Protein AF-A0A2M9E5A1-F1 (afdb_monomer_lite)

pLDDT: mean 75.56, std 21.32, range [38.31, 98.38]

Radius of gyration: 29.62 Å; chains: 1; bounding box: 99×83×65 Å

Secondary structure (DSSP, 8-state):
----------------------------------------------PPPPPP-------TTS-TTTSPPPPPPPPSS-EEEEE-HHHHHHHTSSEEE-SSEEEESSSBPEEEEEEEEEETTSEEETTEEHHHHTT--TT-EEEEEEEEPP---GGGGS--S--------PPPPB--SSSSS--SEEEEEEEEETTEEEEEEEEEE-SSPSSTT-SS-EEEEEEEEE--

Structure (mmCIF, N/CA/C/O backbone):
data_AF-A0A2M9E5A1-F1
#
_entry.id   AF-A0A2M9E5A1-F1
#
loop_
_atom_site.group_PDB
_atom_site.id
_atom_site.type_symbol
_atom_site.label_atom_id
_atom_site.label_alt_id
_atom_site.label_comp_id
_atom_site.label_asym_id
_atom_site.label_entity_id
_atom_site.label_seq_id
_atom_site.pdbx_PDB_ins_code
_atom_site.Cartn_x
_atom_site.Cartn_y
_atom_site.Cartn_z
_atom_site.occupancy
_atom_site.B_iso_or_equiv
_atom_site.auth_seq_id
_atom_site.auth_comp_id
_atom_site.auth_asym_id
_atom_site.auth_atom_id
_atom_site.pdbx_PDB_model_num
ATOM 1 N N . MET A 1 1 ? 55.846 -18.195 27.681 1.00 49.56 1 MET A N 1
ATOM 2 C CA . MET A 1 1 ? 55.590 -19.452 28.426 1.00 49.56 1 MET A CA 1
ATOM 3 C C . MET A 1 1 ? 54.491 -19.100 29.416 1.00 49.56 1 MET A C 1
ATOM 5 O O . MET A 1 1 ? 54.715 -18.166 30.161 1.00 49.56 1 MET A O 1
ATOM 9 N N . ILE A 1 2 ? 53.255 -19.596 29.397 1.00 51.22 2 ILE A N 1
ATOM 10 C CA . ILE A 1 2 ? 52.653 -20.940 29.265 1.00 51.22 2 ILE A CA 1
ATOM 11 C C . ILE A 1 2 ? 51.216 -20.648 28.741 1.00 51.22 2 ILE A C 1
ATOM 13 O O . ILE A 1 2 ? 50.619 -19.689 29.209 1.00 51.22 2 ILE A O 1
ATOM 17 N N . GLY A 1 3 ? 50.667 -21.222 27.666 1.00 39.75 3 GLY A N 1
ATOM 18 C CA . GLY A 1 3 ? 50.240 -22.617 27.490 1.00 39.75 3 GLY A CA 1
ATOM 19 C C . GLY A 1 3 ? 48.694 -22.695 27.479 1.00 39.75 3 GLY A C 1
ATOM 20 O O . GLY A 1 3 ? 48.075 -22.462 28.508 1.00 39.75 3 GLY A O 1
ATOM 21 N N . ALA A 1 4 ? 48.089 -22.973 26.313 1.00 53.06 4 ALA A N 1
ATOM 22 C CA . ALA A 1 4 ? 46.642 -23.194 26.086 1.00 53.06 4 ALA A CA 1
ATOM 23 C C . ALA A 1 4 ? 46.134 -24.529 26.703 1.00 53.06 4 ALA A C 1
ATOM 25 O O . ALA A 1 4 ? 46.979 -25.299 27.167 1.00 53.06 4 ALA A O 1
ATOM 26 N N . PRO A 1 5 ? 44.810 -24.848 26.724 1.00 61.34 5 PRO A N 1
ATOM 27 C CA . PRO A 1 5 ? 44.101 -25.425 25.548 1.00 61.34 5 PRO A CA 1
ATOM 28 C C . PRO A 1 5 ? 42.605 -25.002 25.410 1.00 61.34 5 PRO A C 1
ATOM 30 O O . PRO A 1 5 ? 41.940 -24.690 26.387 1.00 61.34 5 PRO A O 1
ATOM 33 N N . ILE A 1 6 ? 42.058 -24.774 24.206 1.00 52.66 6 ILE A N 1
ATOM 34 C CA . ILE A 1 6 ? 41.310 -25.700 23.313 1.00 52.66 6 ILE A CA 1
ATOM 35 C C . ILE A 1 6 ? 40.325 -26.659 24.012 1.00 52.66 6 ILE A C 1
ATOM 37 O O . ILE A 1 6 ? 40.745 -27.631 24.632 1.00 52.66 6 ILE A O 1
ATOM 41 N N . ALA A 1 7 ? 39.027 -26.502 23.718 1.00 51.22 7 ALA A N 1
ATOM 42 C CA . ALA A 1 7 ? 38.061 -27.602 23.698 1.00 51.22 7 ALA A CA 1
ATOM 43 C C . ALA A 1 7 ? 37.193 -27.529 22.427 1.00 51.22 7 ALA A C 1
ATOM 45 O O . ALA A 1 7 ? 36.388 -26.620 22.237 1.00 51.22 7 ALA A O 1
ATOM 46 N N . ARG A 1 8 ? 37.422 -28.506 21.542 1.00 50.50 8 ARG A N 1
ATOM 47 C CA . ARG A 1 8 ? 36.581 -28.920 20.411 1.00 50.50 8 ARG A CA 1
ATOM 48 C C . ARG A 1 8 ? 35.589 -29.987 20.897 1.00 50.50 8 ARG A C 1
ATOM 50 O O . ARG A 1 8 ? 35.965 -30.813 21.72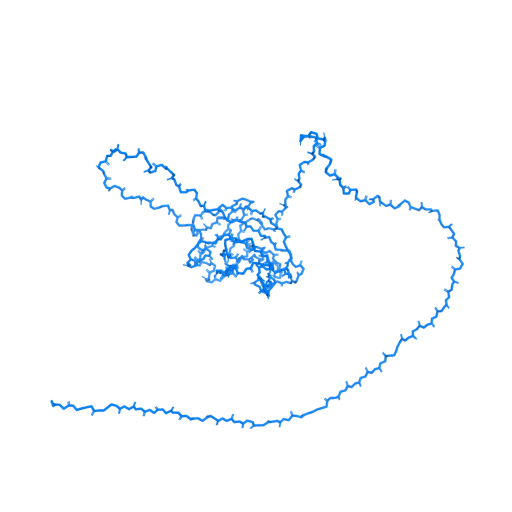1 1.00 50.50 8 ARG A O 1
ATOM 57 N N . GLY A 1 9 ? 34.413 -30.060 20.275 1.00 38.31 9 GLY A N 1
ATOM 58 C CA . GLY A 1 9 ? 33.491 -31.209 20.328 1.00 38.31 9 GLY A CA 1
ATOM 59 C C . GLY A 1 9 ? 32.035 -30.740 20.457 1.00 38.31 9 GLY A C 1
ATOM 60 O O . GLY A 1 9 ? 31.774 -29.848 21.243 1.00 38.31 9 GLY A O 1
ATOM 61 N N . ALA A 1 10 ? 31.041 -31.242 19.725 1.00 49.25 10 ALA A N 1
ATOM 62 C CA . ALA A 1 10 ? 30.945 -32.529 19.056 1.00 49.25 10 ALA A CA 1
ATOM 63 C C . ALA A 1 10 ? 29.990 -32.481 17.842 1.00 49.25 10 ALA A C 1
ATOM 65 O O . ALA A 1 10 ? 28.953 -31.824 17.858 1.00 49.25 10 ALA A O 1
ATOM 66 N N . MET A 1 11 ? 30.377 -33.229 16.807 1.00 48.50 11 MET A N 1
ATOM 67 C CA . MET A 1 11 ? 29.523 -33.807 15.766 1.00 48.50 11 MET A CA 1
ATOM 68 C C . MET A 1 11 ? 28.657 -34.955 16.331 1.00 48.50 11 MET A C 1
ATOM 70 O O . MET A 1 11 ? 28.979 -35.491 17.389 1.00 48.50 11 MET A O 1
ATOM 74 N N . MET A 1 12 ? 27.704 -35.423 15.502 1.00 43.44 12 MET A N 1
ATOM 75 C CA . MET A 1 12 ? 26.929 -36.687 15.565 1.00 43.44 12 MET A CA 1
ATOM 76 C C . MET A 1 12 ? 25.664 -36.602 16.433 1.00 43.44 12 MET A C 1
ATOM 78 O O . MET A 1 12 ? 25.711 -36.112 17.547 1.00 43.44 12 MET A O 1
ATOM 82 N N . LYS A 1 13 ? 24.473 -37.048 16.020 1.00 46.47 13 LYS A N 1
ATOM 83 C CA . LYS A 1 13 ? 24.033 -38.176 15.170 1.00 46.47 13 LYS A CA 1
ATOM 84 C C . LYS A 1 13 ? 22.609 -37.823 14.694 1.00 46.47 13 LYS A C 1
ATOM 86 O O . LYS A 1 13 ? 21.814 -37.359 15.495 1.00 46.47 13 LYS A O 1
ATOM 91 N N . SER A 1 14 ? 22.283 -37.878 13.406 1.00 45.69 14 SER A N 1
ATOM 92 C CA . SER A 1 14 ? 21.778 -39.070 12.706 1.00 45.69 14 SER A CA 1
ATOM 93 C C . SER A 1 14 ? 20.676 -39.822 13.465 1.00 45.69 14 SER A C 1
ATOM 95 O O . SER A 1 14 ? 20.952 -40.555 14.415 1.00 45.69 14 SER A O 1
ATOM 97 N N . THR A 1 15 ? 19.431 -39.679 13.009 1.00 57.38 15 THR A N 1
ATOM 98 C CA . THR A 1 15 ? 18.370 -40.667 13.247 1.00 57.38 15 THR A CA 1
ATOM 99 C C . THR A 1 15 ? 17.484 -40.736 12.004 1.00 57.38 15 THR A C 1
ATOM 101 O O . THR A 1 15 ? 16.737 -39.815 11.691 1.00 57.38 15 THR A O 1
ATOM 104 N N . LEU A 1 16 ? 17.662 -41.826 11.257 1.00 54.09 16 LEU A N 1
ATOM 105 C CA . LEU A 1 16 ? 16.834 -42.275 10.142 1.00 54.09 16 LEU A CA 1
ATOM 106 C C . LEU A 1 16 ? 15.641 -43.095 10.676 1.00 54.09 16 LEU A C 1
ATOM 108 O O . LEU A 1 16 ? 15.891 -44.005 11.459 1.00 54.09 16 LEU A O 1
ATOM 112 N N . PHE A 1 17 ? 14.439 -42.827 10.125 1.00 45.16 17 PHE A N 1
ATOM 113 C CA . PHE A 1 17 ? 13.329 -43.753 9.758 1.00 45.16 17 PHE A CA 1
ATOM 114 C C . PHE A 1 17 ? 12.652 -44.614 10.870 1.00 45.16 17 PHE A C 1
ATOM 116 O O . PHE A 1 17 ? 13.309 -44.911 11.861 1.00 45.16 17 PHE A O 1
ATOM 123 N N . PRO A 1 18 ? 11.362 -45.056 10.750 1.00 52.25 18 PRO A N 1
ATOM 124 C CA . PRO A 1 18 ? 10.741 -45.567 9.517 1.00 52.25 18 PRO A CA 1
ATOM 125 C C . PRO A 1 18 ? 9.229 -45.322 9.239 1.00 52.25 18 PRO A C 1
ATOM 127 O O . PRO A 1 18 ? 8.434 -44.898 10.067 1.00 52.25 18 PRO A O 1
ATOM 130 N N . VAL A 1 19 ? 8.921 -45.661 7.982 1.00 54.12 19 VAL A N 1
ATOM 131 C CA . VAL A 1 19 ? 7.692 -46.021 7.241 1.00 54.12 19 VAL A CA 1
ATOM 132 C C . VAL A 1 19 ? 6.501 -46.629 8.017 1.00 54.12 19 VAL A C 1
ATOM 134 O O . VAL A 1 19 ? 6.679 -47.592 8.757 1.00 54.12 19 VAL A O 1
ATOM 137 N N . LEU A 1 20 ? 5.276 -46.197 7.660 1.00 52.56 20 LEU A N 1
ATOM 138 C CA . LEU A 1 20 ? 4.028 -46.999 7.567 1.00 52.56 20 LEU A CA 1
ATOM 139 C C . LEU A 1 20 ? 3.084 -46.296 6.541 1.00 52.56 20 LEU A C 1
ATOM 141 O O . LEU A 1 20 ? 2.764 -45.131 6.744 1.00 52.56 20 LEU A O 1
ATOM 145 N N . ALA A 1 21 ? 2.882 -46.770 5.296 1.00 45.19 21 ALA A N 1
ATOM 146 C CA . ALA A 1 21 ? 1.830 -47.693 4.792 1.00 45.19 21 ALA A CA 1
ATOM 147 C C . ALA A 1 21 ? 0.389 -47.370 5.274 1.00 45.19 21 ALA A C 1
ATOM 149 O O . ALA A 1 21 ? 0.218 -47.125 6.457 1.00 45.19 21 ALA A O 1
ATOM 150 N N . ALA A 1 22 ? -0.727 -47.442 4.528 1.00 46.09 22 ALA A N 1
ATOM 151 C CA . ALA A 1 22 ? -1.131 -47.605 3.119 1.00 46.09 22 ALA A CA 1
ATOM 152 C C . ALA A 1 22 ? -2.694 -47.478 3.061 1.00 46.09 22 ALA A C 1
ATOM 154 O O . ALA A 1 22 ? -3.317 -47.354 4.111 1.00 46.09 22 ALA A O 1
ATOM 155 N N . ALA A 1 23 ? -3.295 -47.644 1.865 1.00 53.22 23 ALA A N 1
ATOM 156 C CA . ALA A 1 23 ? -4.734 -47.805 1.509 1.00 53.22 23 ALA A CA 1
ATOM 157 C C . ALA A 1 23 ? -5.520 -46.500 1.216 1.00 53.22 23 ALA A C 1
ATOM 159 O O . ALA A 1 23 ? -5.712 -45.672 2.094 1.00 53.22 23 ALA A O 1
ATOM 160 N N . ILE A 1 24 ? -5.838 -46.153 -0.043 1.00 53.44 24 ILE A N 1
ATOM 161 C CA . ILE A 1 24 ? -6.827 -46.711 -1.005 1.00 53.44 24 ILE A CA 1
ATOM 162 C C . ILE A 1 24 ? -8.283 -46.601 -0.520 1.00 53.44 24 ILE A C 1
ATOM 164 O O . ILE A 1 24 ? -8.736 -47.421 0.270 1.00 53.44 24 ILE A O 1
ATOM 168 N N . ALA A 1 25 ? -9.043 -45.689 -1.138 1.00 55.50 25 ALA A N 1
ATOM 169 C CA . ALA A 1 25 ? -10.467 -45.878 -1.421 1.00 55.50 25 ALA A CA 1
ATOM 170 C C . ALA A 1 25 ? -10.858 -45.088 -2.682 1.00 55.50 25 ALA A C 1
ATOM 172 O O . ALA A 1 25 ? -11.022 -43.871 -2.659 1.00 55.50 25 ALA A O 1
ATOM 173 N N . ALA A 1 26 ? -10.977 -45.809 -3.797 1.00 50.50 26 ALA A N 1
ATOM 174 C CA . ALA A 1 26 ? -11.681 -45.360 -4.986 1.00 50.50 26 ALA A CA 1
ATOM 175 C C . ALA A 1 26 ? -13.193 -45.508 -4.760 1.00 50.50 26 ALA A C 1
ATOM 177 O O . ALA A 1 26 ? -13.650 -46.512 -4.214 1.00 50.50 26 ALA A O 1
ATOM 178 N N . SER A 1 27 ? -13.981 -44.542 -5.220 1.00 62.56 27 SER A N 1
ATOM 179 C CA . SER A 1 27 ? -15.414 -44.718 -5.460 1.00 62.56 27 SER A CA 1
ATOM 180 C C . SER A 1 27 ? -15.808 -43.866 -6.658 1.00 62.56 27 SER A C 1
ATOM 182 O O . SER A 1 27 ? -15.854 -42.642 -6.591 1.00 62.56 27 SER A O 1
ATOM 184 N N . ALA A 1 28 ? -16.027 -44.557 -7.772 1.00 51.22 28 ALA A N 1
ATOM 185 C CA . ALA A 1 28 ? -16.634 -44.043 -8.984 1.00 51.22 28 ALA A CA 1
ATOM 186 C C . ALA A 1 28 ? -18.156 -44.215 -8.900 1.00 51.22 28 ALA A C 1
ATOM 188 O O . ALA A 1 28 ? -18.621 -45.310 -8.601 1.00 51.22 28 ALA A O 1
ATOM 189 N N . LEU A 1 29 ? -18.904 -43.165 -9.238 1.00 57.56 29 LEU A N 1
ATOM 190 C CA . LEU A 1 29 ? -20.281 -43.199 -9.748 1.00 57.56 29 LEU A CA 1
ATOM 191 C C . LEU A 1 29 ? -20.336 -42.053 -10.778 1.00 57.56 29 LEU A C 1
ATOM 193 O O . LEU A 1 29 ? -20.198 -40.894 -10.410 1.00 57.56 29 LEU A O 1
ATOM 197 N N . ALA A 1 30 ? -20.198 -42.304 -12.083 1.00 51.06 30 ALA A N 1
ATOM 198 C CA . ALA A 1 30 ? -21.223 -42.820 -12.994 1.00 51.06 30 ALA A CA 1
ATOM 199 C C . ALA A 1 30 ? -22.522 -41.998 -12.927 1.00 51.06 30 ALA A C 1
ATOM 201 O O . ALA A 1 30 ? -23.336 -42.169 -12.025 1.00 51.06 30 ALA A O 1
ATOM 202 N N . GLY A 1 31 ? -22.703 -41.121 -13.916 1.00 41.34 31 GLY A N 1
ATOM 203 C CA . GLY A 1 31 ? -23.895 -40.294 -14.082 1.00 41.34 31 GLY A CA 1
ATOM 204 C C . GLY A 1 31 ? -24.008 -39.704 -15.487 1.00 41.34 31 GLY A C 1
ATOM 205 O O . GLY A 1 31 ? -24.228 -38.509 -15.631 1.00 41.34 31 GLY A O 1
ATOM 206 N N . CYS A 1 32 ? -23.826 -40.527 -16.528 1.00 49.34 32 CYS A N 1
ATOM 207 C CA . CYS A 1 32 ? -24.269 -40.199 -17.884 1.00 49.34 32 CYS A CA 1
ATOM 208 C C . CYS A 1 32 ? -25.800 -40.266 -17.918 1.00 49.34 32 CYS A C 1
ATOM 210 O O . CYS A 1 32 ? -26.379 -41.348 -17.989 1.00 49.34 32 CYS A O 1
ATOM 212 N N . GLY A 1 33 ? -26.452 -39.111 -17.821 1.00 42.91 33 GLY A N 1
ATOM 213 C CA . GLY A 1 33 ? -27.872 -38.960 -18.107 1.00 42.91 33 GLY A CA 1
ATOM 214 C C . GLY A 1 33 ? -28.056 -38.489 -19.540 1.00 42.91 33 GLY A C 1
ATOM 215 O O . GLY A 1 33 ? -28.090 -37.289 -19.785 1.00 42.91 33 GLY A O 1
ATOM 216 N N . ASP A 1 34 ? -28.169 -39.435 -20.468 1.00 46.22 34 ASP A N 1
ATOM 217 C CA . ASP A 1 34 ? -28.676 -39.183 -21.812 1.00 46.22 34 ASP A CA 1
ATOM 218 C C . ASP A 1 34 ? -30.207 -39.258 -21.746 1.00 46.22 34 ASP A C 1
ATOM 220 O O . ASP A 1 34 ? -30.789 -40.308 -21.452 1.00 46.22 34 ASP A O 1
ATOM 224 N N . ARG A 1 35 ? -30.881 -38.123 -21.934 1.00 46.78 35 ARG A N 1
ATOM 225 C CA . ARG A 1 35 ? -32.326 -38.097 -22.160 1.00 46.78 35 ARG A CA 1
ATOM 226 C C . ARG A 1 35 ? -32.661 -36.983 -23.136 1.00 46.78 35 ARG A C 1
ATOM 228 O O . ARG A 1 35 ? -32.825 -35.824 -22.768 1.00 46.78 35 ARG A O 1
ATOM 235 N N . ALA A 1 36 ? -32.799 -37.390 -24.391 1.00 45.31 36 ALA A N 1
ATOM 236 C CA . ALA A 1 36 ? -33.575 -36.677 -25.383 1.00 45.31 36 ALA A CA 1
ATOM 237 C C . ALA A 1 36 ? -34.994 -36.417 -24.852 1.00 45.31 36 ALA A C 1
ATOM 239 O O . ALA A 1 36 ? -35.689 -37.331 -24.401 1.00 45.31 36 ALA A O 1
ATOM 240 N N . SER A 1 37 ? -35.425 -35.163 -24.923 1.00 45.22 37 SER A N 1
ATOM 241 C CA . SER A 1 37 ? -36.824 -34.755 -25.043 1.00 45.22 37 SER A CA 1
ATOM 242 C C . SER A 1 37 ? -36.819 -33.348 -25.620 1.00 45.22 37 SER A C 1
ATOM 244 O O . SER A 1 37 ? -36.550 -32.373 -24.928 1.00 45.22 37 SER A O 1
ATOM 246 N N . GLU A 1 38 ? -37.046 -33.293 -26.923 1.00 48.41 38 GLU A N 1
ATOM 247 C CA . GLU A 1 38 ? -37.302 -32.106 -27.723 1.00 48.41 38 GLU A CA 1
ATOM 248 C C . GLU A 1 38 ? -38.706 -31.576 -27.375 1.00 48.41 38 GLU A C 1
ATOM 250 O O . GLU A 1 38 ? -39.683 -32.312 -27.539 1.00 48.41 38 GLU A O 1
ATOM 255 N N . PRO A 1 39 ? -38.862 -30.330 -26.893 1.00 46.09 39 PRO A N 1
ATOM 256 C CA . PRO A 1 39 ? -40.142 -29.651 -26.910 1.00 46.09 39 PRO A CA 1
ATOM 257 C C . PRO A 1 39 ? -40.167 -28.701 -28.106 1.00 46.09 39 PRO A C 1
ATOM 259 O O . PRO A 1 39 ? -39.433 -27.718 -28.171 1.00 46.09 39 PRO A O 1
ATOM 262 N N . SER A 1 40 ? -41.039 -29.055 -29.046 1.00 40.75 40 SER A N 1
ATOM 263 C CA . SER A 1 40 ? -41.806 -28.195 -29.945 1.00 40.75 40 SER A CA 1
ATOM 264 C C . SER A 1 40 ? -41.512 -26.692 -29.863 1.00 40.75 40 SER A C 1
ATOM 266 O O . SER A 1 40 ? -41.752 -26.038 -28.847 1.00 40.75 40 SER A O 1
ATOM 268 N N . GLN A 1 41 ? -41.107 -26.138 -31.008 1.00 47.88 41 GLN A N 1
ATOM 269 C CA . GLN A 1 41 ? -41.106 -24.709 -31.299 1.00 47.88 41 GLN A CA 1
ATOM 270 C C . GLN A 1 41 ? -42.413 -24.042 -30.840 1.00 47.88 41 GLN A C 1
ATOM 272 O O . GLN A 1 41 ? -43.501 -24.387 -31.301 1.00 47.88 41 GLN A O 1
ATOM 277 N N . ALA A 1 42 ? -42.281 -23.031 -29.989 1.00 46.00 42 ALA A N 1
ATOM 278 C CA . ALA A 1 42 ? -43.230 -21.938 -29.874 1.00 46.00 42 ALA A CA 1
ATOM 279 C C . ALA A 1 42 ? -42.417 -20.644 -29.984 1.00 46.00 42 ALA A C 1
ATOM 281 O O . ALA A 1 42 ? -41.691 -20.265 -29.067 1.00 46.00 42 ALA A O 1
ATOM 282 N N . SER A 1 43 ? -42.471 -20.008 -31.154 1.00 48.78 43 SER A N 1
ATOM 283 C CA . SER A 1 43 ? -41.859 -18.706 -31.402 1.00 48.78 43 SER A CA 1
ATOM 284 C C . SER A 1 43 ? -42.503 -17.661 -30.490 1.00 48.78 43 SER A C 1
ATOM 286 O O . SER A 1 43 ? -43.642 -17.256 -30.709 1.00 48.78 43 SER A O 1
ATOM 288 N N . LEU A 1 44 ? -41.776 -17.229 -29.461 1.00 51.22 44 LEU A N 1
ATOM 289 C CA . LEU A 1 44 ? -42.109 -16.030 -28.698 1.00 51.22 44 LEU A CA 1
ATOM 290 C C . LEU A 1 44 ? -41.544 -14.798 -29.426 1.00 51.22 44 LEU A C 1
ATOM 292 O O . LEU A 1 44 ? -40.454 -14.878 -30.001 1.00 51.22 44 LEU A O 1
ATOM 296 N N . PRO A 1 45 ? -42.264 -13.663 -29.431 1.00 46.56 45 PRO A N 1
ATOM 297 C CA . PRO A 1 45 ? -41.781 -12.433 -30.036 1.00 46.56 45 PRO A CA 1
ATOM 298 C C . PRO A 1 45 ? -40.515 -11.962 -29.320 1.00 46.56 45 PRO A C 1
ATOM 300 O O . PRO A 1 45 ? -40.444 -11.942 -28.092 1.00 46.56 45 PRO A O 1
ATOM 303 N N . SER A 1 46 ? -39.522 -11.603 -30.131 1.00 46.22 46 SER A N 1
ATOM 304 C CA . SER A 1 46 ? -38.203 -11.116 -29.741 1.00 46.22 46 SER A CA 1
ATOM 305 C C . SER A 1 46 ? -38.318 -9.995 -28.700 1.00 46.22 46 SER A C 1
ATOM 307 O O . SER A 1 46 ? -38.598 -8.846 -29.040 1.00 46.22 46 SER A O 1
ATOM 309 N N . ALA A 1 47 ? -38.104 -10.325 -27.426 1.00 49.31 47 ALA A N 1
ATOM 310 C CA . ALA A 1 47 ? -37.848 -9.330 -26.398 1.00 49.31 47 ALA A CA 1
ATOM 311 C C . ALA A 1 47 ? -36.482 -8.705 -26.696 1.00 49.31 47 ALA A C 1
ATOM 313 O O . ALA A 1 47 ? -35.496 -9.414 -26.901 1.00 49.31 47 ALA A O 1
ATOM 314 N N . ALA A 1 48 ? -36.456 -7.378 -26.792 1.00 51.75 48 ALA A N 1
ATOM 315 C CA . ALA A 1 48 ? -35.260 -6.598 -27.048 1.00 51.75 48 ALA A CA 1
ATOM 316 C C . ALA A 1 48 ? -34.147 -6.988 -26.063 1.00 51.75 48 ALA A C 1
ATOM 318 O O . ALA A 1 48 ? -34.285 -6.821 -24.853 1.00 51.75 48 ALA A O 1
ATOM 319 N N . THR A 1 49 ? -33.037 -7.500 -26.590 1.00 47.97 49 THR A N 1
ATOM 320 C CA . THR A 1 49 ? -31.767 -7.541 -25.867 1.00 47.97 49 THR A CA 1
ATOM 321 C C . THR A 1 49 ? -31.419 -6.122 -25.410 1.00 47.97 49 THR A C 1
ATOM 323 O O . THR A 1 49 ? -31.491 -5.211 -26.245 1.00 47.97 49 THR A O 1
ATOM 326 N N . PRO A 1 50 ? -31.023 -5.896 -24.142 1.00 51.44 50 PRO A N 1
ATOM 327 C CA . PRO A 1 50 ? -30.382 -4.642 -23.777 1.00 51.44 50 PRO A CA 1
ATOM 328 C C . PRO A 1 50 ? -29.146 -4.495 -24.666 1.00 51.44 50 PRO A C 1
ATOM 330 O O . PRO A 1 50 ? -28.379 -5.444 -24.836 1.00 51.44 50 PRO A O 1
ATOM 333 N N . SER A 1 51 ? -29.026 -3.339 -25.317 1.00 52.91 51 SER A N 1
ATOM 334 C CA . SER A 1 51 ? -27.909 -3.007 -26.193 1.00 52.91 51 SER A CA 1
ATOM 335 C C . SER A 1 51 ? -26.602 -3.375 -25.502 1.00 52.91 51 SER A C 1
ATOM 337 O O . SER A 1 51 ? -26.337 -2.886 -24.407 1.00 52.91 51 SER A O 1
ATOM 339 N N . ALA A 1 52 ? -25.801 -4.231 -26.138 1.00 51.94 52 ALA A N 1
ATOM 340 C CA . ALA A 1 52 ? -24.412 -4.406 -25.753 1.00 51.94 52 ALA A CA 1
ATOM 341 C C . ALA A 1 52 ? -23.782 -3.012 -25.648 1.00 51.94 52 ALA A C 1
ATOM 343 O O . ALA A 1 52 ? -23.904 -2.224 -26.595 1.00 51.94 52 ALA A O 1
ATOM 344 N N . ASP A 1 53 ? -23.174 -2.713 -24.498 1.00 47.91 53 ASP A N 1
ATOM 345 C CA . ASP A 1 53 ? -22.364 -1.520 -24.292 1.00 47.91 53 ASP A CA 1
ATOM 346 C C . ASP A 1 53 ? -21.452 -1.357 -25.504 1.00 47.91 53 ASP A C 1
ATOM 348 O O . ASP A 1 53 ? -20.535 -2.149 -25.748 1.00 47.91 53 ASP A O 1
ATOM 352 N N . ARG A 1 54 ? -21.755 -0.355 -26.334 1.00 52.94 54 ARG A N 1
ATOM 353 C CA . ARG A 1 54 ? -20.859 0.043 -27.408 1.00 52.94 54 ARG A CA 1
ATOM 354 C C . ARG A 1 54 ? -19.609 0.535 -26.709 1.00 52.94 54 ARG A C 1
ATOM 356 O O . ARG A 1 54 ? -19.604 1.651 -26.199 1.00 52.94 54 ARG A O 1
ATOM 363 N N . VAL A 1 55 ? -18.557 -0.279 -26.719 1.00 52.31 55 VAL A N 1
ATOM 364 C CA . VAL A 1 55 ? -17.186 0.195 -26.534 1.00 52.31 55 VAL A CA 1
ATOM 365 C C . VAL A 1 55 ? -17.050 1.412 -27.441 1.00 52.31 55 VAL A C 1
ATOM 367 O O . VAL A 1 55 ? -17.102 1.293 -28.668 1.00 52.31 55 VAL A O 1
ATOM 370 N N . GLN A 1 56 ? -17.021 2.598 -26.837 1.00 58.12 56 GLN A N 1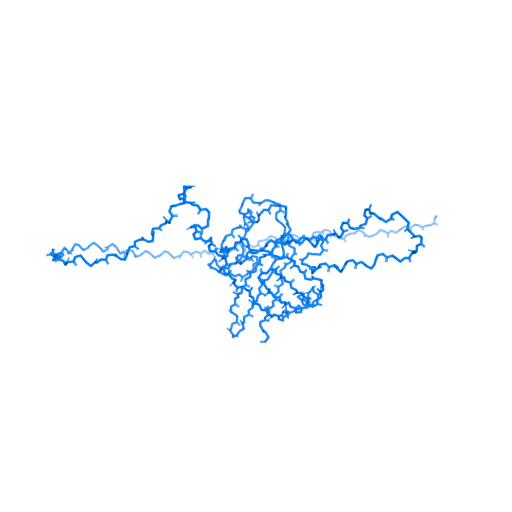
ATOM 371 C CA . GLN A 1 56 ? -17.003 3.853 -27.562 1.00 58.12 56 GLN A CA 1
ATOM 372 C C . GLN A 1 56 ? -15.652 3.927 -28.266 1.00 58.12 56 GLN A C 1
ATOM 374 O O . GLN A 1 56 ? -14.629 4.228 -27.656 1.00 58.12 56 GLN A O 1
ATOM 379 N N . SER A 1 57 ? -15.642 3.535 -29.543 1.00 62.94 57 SER A N 1
ATOM 380 C CA . SER A 1 57 ? -14.454 3.551 -30.388 1.00 62.94 57 SER A CA 1
ATOM 381 C C . SER A 1 57 ? -13.818 4.934 -30.295 1.00 62.94 57 SER A C 1
ATOM 383 O O . SER A 1 57 ? -14.491 5.940 -30.527 1.00 62.94 57 SER A O 1
ATOM 385 N N . ASN A 1 58 ? -12.539 4.986 -29.917 1.00 61.06 58 ASN A N 1
ATOM 386 C CA . ASN A 1 58 ? -11.774 6.222 -29.797 1.00 61.06 58 ASN A CA 1
ATOM 387 C C . ASN A 1 58 ? -11.559 6.826 -31.196 1.00 61.06 58 ASN A C 1
ATOM 389 O O . ASN A 1 58 ? -10.487 6.687 -31.772 1.00 61.06 58 ASN A O 1
ATOM 393 N N . ASP A 1 59 ? -12.570 7.496 -31.749 1.00 68.69 59 ASP A N 1
ATOM 394 C CA . ASP A 1 59 ? -12.474 8.199 -33.028 1.00 68.69 59 ASP A CA 1
ATOM 395 C C . ASP A 1 59 ? -11.456 9.350 -32.897 1.00 68.69 59 ASP A C 1
ATOM 397 O O . ASP A 1 59 ? -11.682 10.280 -32.113 1.00 68.69 59 ASP A O 1
ATOM 401 N N . PRO A 1 60 ? -10.307 9.307 -33.596 1.00 67.31 60 PRO A N 1
ATOM 402 C CA . PRO A 1 60 ? -9.269 10.329 -33.487 1.00 67.31 60 PRO A CA 1
ATOM 403 C C . PRO A 1 60 ? -9.687 11.674 -34.103 1.00 67.31 60 PRO A C 1
ATOM 405 O O . PRO A 1 60 ? -8.988 12.666 -33.910 1.00 67.31 60 PRO A O 1
ATOM 408 N N . THR A 1 61 ? -10.809 11.730 -34.827 1.00 76.25 61 THR A N 1
ATOM 409 C CA . THR A 1 61 ? -11.308 12.948 -35.481 1.00 76.25 61 THR A CA 1
ATOM 410 C C . THR A 1 61 ? -12.191 13.811 -34.572 1.00 76.25 61 THR A C 1
ATOM 412 O O . THR A 1 61 ? -12.365 15.001 -34.841 1.00 76.25 61 THR A O 1
ATOM 415 N N . VAL A 1 62 ? -12.687 13.260 -33.456 1.00 72.50 62 VAL A N 1
ATOM 416 C CA . VAL A 1 62 ? -13.463 14.001 -32.449 1.00 72.50 62 VAL A CA 1
ATOM 417 C C . VAL A 1 62 ? -12.531 14.908 -31.648 1.00 72.50 62 VAL A C 1
ATOM 419 O O . VAL A 1 62 ? -11.519 14.453 -31.093 1.00 72.50 62 VAL A O 1
ATOM 422 N N . ARG A 1 63 ? -12.872 16.202 -31.569 1.00 67.56 63 ARG A N 1
ATOM 423 C CA . ARG A 1 63 ? -12.067 17.190 -30.840 1.00 67.56 63 ARG A CA 1
ATOM 424 C C . ARG A 1 63 ? -11.935 16.783 -29.374 1.00 67.56 63 ARG A C 1
ATOM 426 O O . ARG A 1 63 ? -12.881 16.306 -28.758 1.00 67.56 63 ARG A O 1
ATOM 433 N N . ARG A 1 64 ? -10.751 17.006 -28.791 1.00 62.38 64 ARG A N 1
ATOM 434 C CA . ARG A 1 64 ? -10.386 16.546 -27.435 1.00 62.38 64 ARG A CA 1
ATOM 435 C C . ARG A 1 64 ? -11.416 16.907 -26.356 1.00 62.38 64 ARG A C 1
ATOM 437 O O . ARG A 1 64 ? -11.594 16.133 -25.430 1.00 62.38 64 ARG A O 1
ATOM 444 N N . HIS A 1 65 ? -12.081 18.054 -26.485 1.00 60.72 65 HIS A N 1
ATOM 445 C CA . HIS A 1 65 ? -13.062 18.557 -25.516 1.00 60.72 65 HIS A CA 1
ATOM 446 C C . HIS A 1 65 ? -14.475 17.973 -25.681 1.00 60.72 65 HIS A C 1
ATOM 448 O O . HIS A 1 65 ? -15.306 18.154 -24.803 1.00 60.72 65 HIS A O 1
ATOM 454 N N . GLU A 1 66 ? -14.748 17.284 -26.790 1.00 65.88 66 GLU A N 1
ATOM 455 C CA . GLU A 1 66 ? -16.014 16.578 -27.051 1.00 65.88 66 GLU A CA 1
ATOM 456 C C . GLU A 1 66 ? -15.913 15.086 -26.699 1.00 65.88 66 GLU A C 1
ATOM 458 O O . GLU A 1 66 ? -16.912 14.367 -26.679 1.00 65.88 66 GLU A O 1
ATOM 463 N N . ARG A 1 67 ? -14.698 14.609 -26.402 1.00 67.62 67 ARG A N 1
ATOM 464 C CA . ARG A 1 67 ? -14.473 13.281 -25.843 1.00 67.62 67 ARG A CA 1
ATOM 465 C C . ARG A 1 67 ? -14.851 13.333 -24.366 1.00 67.62 67 ARG A C 1
ATOM 467 O O . ARG A 1 67 ? -14.324 14.169 -23.635 1.00 67.62 67 ARG A O 1
ATOM 474 N N . ALA A 1 68 ? -15.744 12.444 -23.935 1.00 70.56 68 ALA A N 1
ATOM 475 C CA . ALA A 1 68 ? -15.965 12.223 -22.512 1.00 70.56 68 ALA A CA 1
ATOM 476 C C . ALA A 1 68 ? -14.604 11.987 -21.838 1.00 70.56 68 ALA A C 1
ATOM 478 O O . ALA A 1 68 ? -13.769 11.249 -22.375 1.00 70.56 68 ALA A O 1
ATOM 479 N N . ALA A 1 69 ? -14.361 12.666 -20.715 1.00 69.44 69 ALA A N 1
ATOM 480 C CA . ALA A 1 69 ? -13.151 12.441 -19.941 1.00 69.44 69 ALA A CA 1
ATOM 481 C C . ALA A 1 69 ? -13.064 10.944 -19.586 1.00 69.44 69 ALA A C 1
ATOM 483 O O . ALA A 1 69 ? -14.103 10.339 -19.293 1.00 69.44 69 ALA A O 1
ATOM 484 N N . PRO A 1 70 ? -11.868 10.329 -19.645 1.00 67.50 70 PRO A N 1
ATOM 485 C CA . PRO A 1 70 ? -11.689 8.972 -19.152 1.00 67.50 70 PRO A CA 1
ATOM 486 C C . PRO A 1 70 ? -12.227 8.867 -17.717 1.00 67.50 70 PRO A C 1
ATOM 488 O O . PRO A 1 70 ? -12.035 9.807 -16.945 1.00 67.50 70 PRO A O 1
ATOM 491 N N . PRO A 1 71 ? -12.911 7.771 -17.355 1.00 66.69 71 PRO A N 1
ATOM 492 C CA . PRO A 1 71 ? -13.390 7.594 -15.992 1.00 66.69 71 PRO A CA 1
ATOM 493 C C . PRO A 1 71 ? -12.197 7.568 -15.033 1.00 66.69 71 PRO A C 1
ATOM 495 O O . PRO A 1 71 ? -11.236 6.828 -15.252 1.00 66.69 71 PRO A O 1
ATOM 498 N N . GLU A 1 72 ? -12.260 8.373 -13.976 1.00 75.94 72 GLU A N 1
ATOM 499 C CA . GLU A 1 72 ? -11.279 8.313 -12.896 1.00 75.94 72 GLU A CA 1
ATOM 500 C C . GLU A 1 72 ? -11.476 7.010 -12.111 1.00 75.94 72 GLU A C 1
ATOM 502 O O . GLU A 1 72 ? -12.606 6.583 -11.848 1.00 75.94 72 GLU A O 1
ATOM 507 N N . LEU A 1 73 ? -10.372 6.344 -11.769 1.00 79.75 73 LEU A N 1
ATOM 508 C CA . LEU A 1 73 ? -10.410 5.147 -10.934 1.00 79.75 73 LEU A CA 1
ATOM 509 C C . LEU A 1 73 ? -10.983 5.535 -9.570 1.00 79.75 73 LEU A C 1
ATOM 511 O O . LEU A 1 73 ? -10.429 6.409 -8.911 1.00 79.75 73 LEU A O 1
ATOM 515 N N . GLN A 1 74 ? -12.065 4.893 -9.134 1.00 83.00 74 GLN A N 1
ATOM 516 C CA . GLN A 1 74 ? -12.662 5.168 -7.825 1.00 83.00 74 GLN A CA 1
ATOM 517 C C . GLN A 1 74 ? -11.796 4.614 -6.690 1.00 83.00 74 GLN A C 1
ATOM 519 O O . GLN A 1 74 ? -11.133 3.589 -6.848 1.00 83.00 74 GLN A O 1
ATOM 524 N N . ALA A 1 75 ? -11.809 5.290 -5.544 1.00 85.75 75 ALA A N 1
ATOM 525 C CA . ALA A 1 75 ? -11.069 4.856 -4.369 1.00 85.75 75 ALA A CA 1
ATOM 526 C C . ALA A 1 75 ? -11.681 3.612 -3.745 1.00 85.75 75 ALA A C 1
ATOM 528 O O . ALA A 1 75 ? -12.888 3.567 -3.512 1.00 85.75 75 ALA A O 1
ATOM 529 N N . LEU A 1 76 ? -10.834 2.631 -3.429 1.00 89.31 76 LEU A N 1
ATOM 530 C CA . LEU A 1 76 ? -11.235 1.495 -2.604 1.00 89.31 76 LEU A CA 1
ATOM 531 C C . LEU A 1 76 ? -11.006 1.784 -1.126 1.00 89.31 76 LEU A C 1
ATOM 533 O O . LEU A 1 76 ? -11.758 1.303 -0.281 1.00 89.31 76 LEU A O 1
ATOM 537 N N . VAL A 1 77 ? -9.962 2.554 -0.816 1.00 91.31 77 VAL A N 1
ATOM 538 C CA . VAL A 1 77 ? -9.558 2.862 0.554 1.00 91.31 77 VAL A CA 1
ATOM 539 C C . VAL A 1 77 ? -9.373 4.362 0.700 1.00 91.31 77 VAL A C 1
ATOM 541 O O . VAL A 1 77 ? -8.431 4.898 0.133 1.00 91.31 77 VAL A O 1
ATOM 544 N N . ASN A 1 78 ? -10.245 5.006 1.480 1.00 94.19 78 ASN A N 1
ATOM 545 C CA . ASN A 1 78 ? -10.137 6.408 1.884 1.00 94.19 78 ASN A CA 1
ATOM 546 C C . ASN A 1 78 ? -10.58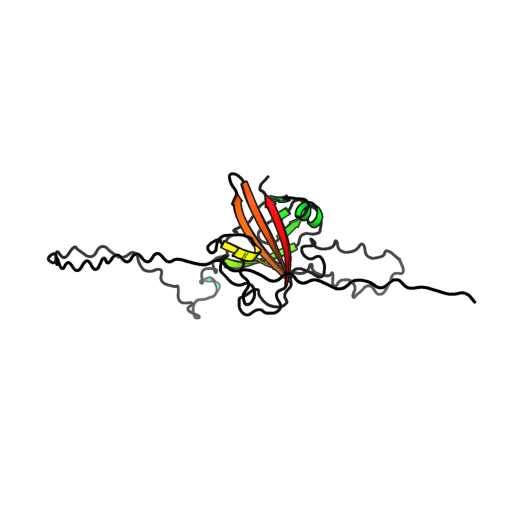2 6.562 3.350 1.00 94.19 78 ASN A C 1
ATOM 548 O O . ASN A 1 78 ? -11.437 5.810 3.825 1.00 94.19 78 ASN A O 1
ATOM 552 N N . GLY A 1 79 ? -10.029 7.555 4.045 1.00 95.50 79 GLY A N 1
ATOM 553 C CA . GLY A 1 79 ? -10.365 7.899 5.426 1.00 95.50 79 GLY A CA 1
ATOM 554 C C . GLY A 1 79 ? -9.227 7.666 6.418 1.00 95.50 79 GLY A C 1
ATOM 555 O O . GLY A 1 79 ? -8.087 7.377 6.049 1.00 95.50 79 GLY A O 1
ATOM 556 N N . ARG A 1 80 ? -9.550 7.812 7.705 1.00 96.88 80 ARG A N 1
ATOM 557 C CA . ARG A 1 80 ? -8.599 7.675 8.812 1.00 96.88 80 ARG A CA 1
ATOM 558 C C . ARG A 1 80 ? -8.665 6.287 9.441 1.00 96.88 80 ARG A C 1
ATOM 560 O O . ARG A 1 80 ? -9.753 5.800 9.739 1.00 96.88 80 ARG A O 1
ATOM 567 N N . PHE A 1 81 ? -7.501 5.705 9.721 1.00 97.50 81 PHE A N 1
ATOM 568 C CA . PHE A 1 81 ? -7.361 4.365 10.287 1.00 97.50 81 PHE A CA 1
ATOM 569 C C . PHE A 1 81 ? -6.364 4.339 11.453 1.00 97.50 81 PHE A C 1
ATOM 571 O O . PHE A 1 81 ? -5.359 5.054 11.462 1.00 97.50 81 PHE A O 1
ATOM 578 N N . GLN A 1 82 ? -6.653 3.504 12.448 1.00 97.69 82 GLN A N 1
ATOM 579 C CA . GLN A 1 82 ? -5.825 3.285 13.632 1.00 97.69 82 GLN A CA 1
ATOM 580 C C . GLN A 1 82 ? -4.865 2.115 13.412 1.00 97.69 82 GLN A C 1
ATOM 582 O O . GLN A 1 82 ? -5.257 1.126 12.798 1.00 97.69 82 GLN A O 1
ATOM 587 N N . PRO A 1 83 ? -3.618 2.176 13.903 1.00 96.88 83 PRO A N 1
ATOM 588 C CA . PRO A 1 83 ? -2.652 1.107 13.690 1.00 96.88 83 PRO A CA 1
ATOM 589 C C . PRO A 1 83 ? -3.055 -0.160 14.446 1.00 96.88 83 PRO A C 1
ATOM 591 O O . PRO A 1 83 ? -3.390 -0.114 15.631 1.00 96.88 83 PRO A O 1
ATOM 594 N N . ARG A 1 84 ? -2.941 -1.315 13.787 1.00 95.62 84 ARG A N 1
ATOM 595 C CA . ARG A 1 84 ? -3.163 -2.622 14.404 1.00 95.62 84 ARG A CA 1
ATOM 596 C C . ARG A 1 84 ? -1.822 -3.268 14.755 1.00 95.62 84 ARG A C 1
ATOM 598 O O . ARG A 1 84 ? -1.076 -3.738 13.897 1.00 95.62 84 ARG A O 1
ATOM 605 N N . GLY A 1 85 ? -1.535 -3.325 16.053 1.00 93.12 85 GLY A N 1
ATOM 606 C CA . GLY A 1 85 ? -0.332 -3.955 16.600 1.00 93.12 85 GLY A CA 1
ATOM 607 C C . GLY A 1 85 ? 0.928 -3.083 16.544 1.00 93.12 85 GLY A C 1
ATOM 608 O O . GLY A 1 85 ? 0.987 -2.042 15.895 1.00 93.12 85 GLY A O 1
ATOM 609 N N . GLU A 1 86 ? 1.975 -3.536 17.236 1.00 93.12 86 GLU A N 1
ATOM 610 C CA . GLU A 1 86 ? 3.167 -2.723 17.530 1.00 93.12 86 GLU A CA 1
ATOM 611 C C . GLU A 1 86 ? 3.974 -2.293 16.298 1.00 93.12 86 GLU A C 1
ATOM 613 O O . GLU A 1 86 ? 4.695 -1.296 16.353 1.00 93.12 86 GLU A O 1
ATOM 618 N N . ARG A 1 87 ? 3.896 -3.048 15.193 1.00 90.88 87 ARG A N 1
ATOM 619 C CA . ARG A 1 87 ? 4.615 -2.715 13.953 1.00 90.88 87 ARG A CA 1
ATOM 620 C C . ARG A 1 87 ? 4.051 -1.446 13.318 1.00 90.88 87 ARG A C 1
ATOM 622 O O . ARG A 1 87 ? 4.794 -0.481 13.180 1.00 90.88 87 ARG A O 1
ATOM 629 N N . ALA A 1 88 ? 2.747 -1.405 13.042 1.00 92.88 88 ALA A N 1
ATOM 630 C CA . ALA A 1 88 ? 2.085 -0.226 12.477 1.00 92.88 88 ALA A CA 1
ATOM 631 C C . ALA A 1 88 ? 2.165 0.985 13.420 1.00 92.88 88 ALA A C 1
ATOM 633 O O . ALA A 1 88 ? 2.476 2.092 12.981 1.00 92.88 88 ALA A O 1
ATOM 634 N N . THR A 1 89 ? 1.991 0.771 14.731 1.00 93.88 89 THR A N 1
ATOM 635 C CA . THR A 1 89 ? 2.107 1.846 15.730 1.00 93.88 89 THR A CA 1
ATOM 636 C C . THR A 1 89 ? 3.479 2.512 15.699 1.00 93.88 89 THR A C 1
ATOM 638 O O . THR A 1 89 ? 3.565 3.732 15.768 1.00 93.88 89 THR A O 1
ATOM 641 N N . ARG A 1 90 ? 4.554 1.727 15.587 1.00 90.69 90 ARG A N 1
ATOM 642 C CA . ARG A 1 90 ? 5.927 2.243 15.571 1.00 90.69 90 ARG A CA 1
ATOM 643 C C . ARG A 1 90 ? 6.346 2.803 14.214 1.00 90.69 90 ARG A C 1
ATOM 645 O O . ARG A 1 90 ? 7.143 3.732 14.189 1.00 90.69 90 ARG A O 1
ATOM 652 N N . ALA A 1 91 ? 5.866 2.216 13.121 1.00 88.69 91 ALA A N 1
ATOM 653 C CA . ALA A 1 91 ? 6.237 2.633 11.775 1.00 88.69 91 ALA A CA 1
ATOM 654 C C . ALA A 1 91 ? 5.583 3.968 11.399 1.00 88.69 91 ALA A C 1
ATOM 656 O O . ALA A 1 91 ? 6.262 4.870 10.922 1.00 88.69 91 ALA A O 1
ATOM 657 N N . THR A 1 92 ? 4.274 4.097 11.632 1.00 91.00 92 THR A N 1
ATOM 658 C CA . THR A 1 92 ? 3.485 5.218 11.096 1.00 91.00 92 THR A CA 1
ATOM 659 C C . THR A 1 92 ? 2.542 5.844 12.120 1.00 91.00 92 THR A C 1
ATOM 661 O O . THR A 1 92 ? 2.123 6.982 11.941 1.00 91.00 92 THR A O 1
ATOM 664 N N . GLY A 1 93 ? 2.163 5.123 13.180 1.00 93.81 93 GLY A N 1
ATOM 665 C CA . GLY A 1 93 ? 1.027 5.528 14.013 1.00 93.81 93 GLY A CA 1
ATOM 666 C C . GLY A 1 93 ? -0.283 5.479 13.218 1.00 93.81 93 GLY A C 1
ATOM 667 O O . GLY A 1 93 ? -0.401 4.678 12.285 1.00 93.81 93 GLY A O 1
ATOM 668 N N . ALA A 1 94 ? -1.267 6.309 13.576 1.00 96.12 94 ALA A N 1
ATOM 669 C CA . ALA A 1 94 ? -2.491 6.439 12.780 1.00 96.12 94 ALA A CA 1
ATOM 670 C C . ALA A 1 94 ? -2.188 6.978 11.375 1.00 96.12 94 ALA A C 1
ATOM 672 O O . ALA A 1 94 ? -1.279 7.788 11.204 1.00 96.12 94 ALA A O 1
ATOM 673 N N . ILE A 1 95 ? -2.969 6.551 10.383 1.00 95.31 95 ILE A N 1
ATOM 674 C CA . ILE A 1 95 ? -2.840 7.029 9.002 1.00 95.31 95 ILE A CA 1
ATOM 675 C C . ILE A 1 95 ? -4.149 7.628 8.505 1.00 95.31 95 ILE A C 1
ATOM 677 O O . ILE A 1 95 ? -5.234 7.238 8.941 1.00 95.31 95 ILE A O 1
ATOM 681 N N . GLU A 1 96 ? -4.040 8.557 7.569 1.00 95.94 96 GLU A N 1
ATOM 682 C CA . GLU A 1 96 ? -5.158 9.099 6.807 1.00 95.94 96 GLU A CA 1
ATOM 683 C C . GLU A 1 96 ? -4.851 8.941 5.319 1.00 95.94 96 GLU A C 1
ATOM 685 O O . GLU A 1 96 ? -3.788 9.339 4.836 1.00 95.94 96 GLU A O 1
ATOM 690 N N . ILE A 1 97 ? -5.761 8.260 4.626 1.00 95.31 97 ILE A N 1
ATOM 691 C CA . ILE A 1 97 ? -5.652 7.912 3.215 1.00 95.31 97 ILE A CA 1
ATOM 692 C C . ILE A 1 97 ? -6.630 8.795 2.445 1.00 95.31 97 ILE A C 1
ATOM 694 O O . ILE A 1 97 ? -7.845 8.653 2.590 1.00 95.31 97 ILE A O 1
ATOM 698 N N . ASP A 1 98 ? -6.083 9.658 1.598 1.00 94.00 98 ASP A N 1
ATOM 699 C CA . ASP A 1 98 ? -6.819 10.501 0.659 1.00 94.00 98 ASP A CA 1
ATOM 700 C C . ASP A 1 98 ? -6.595 10.016 -0.778 1.00 94.00 98 ASP A C 1
ATOM 702 O O . ASP A 1 98 ? -5.822 9.089 -1.022 1.00 94.00 98 ASP A O 1
ATOM 706 N N . ASP A 1 99 ? -7.211 10.665 -1.766 1.00 90.62 99 ASP A N 1
ATOM 707 C CA . ASP A 1 99 ? -7.050 10.275 -3.174 1.00 90.62 99 ASP A CA 1
ATOM 708 C C . ASP A 1 99 ? -5.626 10.484 -3.714 1.00 90.62 99 ASP A C 1
ATOM 710 O O . ASP A 1 99 ? -5.174 9.723 -4.573 1.00 90.62 99 ASP A O 1
ATOM 714 N N . HIS A 1 100 ? -4.907 11.488 -3.201 1.00 91.62 100 HIS A N 1
ATOM 715 C CA . HIS A 1 100 ? -3.580 11.879 -3.697 1.00 91.62 100 HIS A CA 1
ATOM 716 C C . HIS A 1 100 ? -2.478 11.831 -2.642 1.00 91.62 100 HIS A C 1
ATOM 718 O O . HIS A 1 100 ? -1.330 12.182 -2.916 1.00 91.62 100 HIS A O 1
ATOM 724 N N . ALA A 1 101 ? -2.802 11.418 -1.421 1.00 92.38 101 ALA A N 1
ATOM 725 C CA . ALA A 1 101 ? -1.839 11.396 -0.340 1.00 92.38 101 ALA A CA 1
ATOM 726 C C . ALA A 1 101 ? -2.139 10.294 0.670 1.00 92.38 101 ALA A C 1
ATOM 728 O O . ALA A 1 101 ? -3.282 9.874 0.842 1.00 92.38 101 ALA A O 1
ATOM 729 N N . ILE A 1 102 ? -1.090 9.850 1.352 1.00 92.88 102 ILE A N 1
ATOM 730 C CA . ILE A 1 102 ? -1.202 9.077 2.584 1.00 92.88 102 ILE A CA 1
ATOM 731 C C . ILE A 1 102 ? -0.404 9.824 3.637 1.00 92.88 102 ILE A C 1
ATOM 733 O O . ILE A 1 102 ? 0.819 9.934 3.537 1.00 92.88 102 ILE A O 1
ATOM 737 N N . SER A 1 103 ? -1.096 10.365 4.630 1.00 91.88 103 SER A N 1
ATOM 738 C CA . SER A 1 103 ? -0.454 10.978 5.785 1.00 91.88 103 SER A CA 1
ATOM 739 C C . SER A 1 103 ? -0.405 9.990 6.941 1.00 91.88 103 SER A C 1
ATOM 741 O O . SER A 1 103 ? -1.246 9.098 7.065 1.00 91.88 103 SER A O 1
ATOM 743 N N . ALA A 1 104 ? 0.619 10.127 7.771 1.00 91.38 104 ALA A N 1
ATOM 744 C CA . ALA A 1 104 ? 0.784 9.337 8.973 1.00 91.38 104 ALA A CA 1
ATOM 745 C C . ALA A 1 104 ? 1.060 10.262 10.152 1.00 91.38 104 ALA A C 1
ATOM 747 O O . ALA A 1 104 ? 1.622 11.344 9.989 1.00 91.38 104 ALA A O 1
ATOM 748 N N . GLU A 1 105 ? 0.682 9.824 11.345 1.00 91.56 105 GLU A N 1
ATOM 749 C CA . GLU A 1 105 ? 1.000 10.514 12.593 1.00 91.56 105 GLU A CA 1
ATOM 750 C C . GLU A 1 105 ? 2.517 10.615 12.803 1.00 91.56 105 GLU A C 1
ATOM 752 O O . GLU A 1 105 ? 3.020 11.620 13.308 1.00 91.56 105 GLU A O 1
ATOM 757 N N . LEU A 1 106 ? 3.249 9.584 12.374 1.00 86.31 106 LEU A N 1
ATOM 758 C CA . LEU A 1 106 ? 4.702 9.521 12.391 1.00 86.31 106 LEU A CA 1
ATOM 759 C C . LEU A 1 106 ? 5.242 9.620 10.956 1.00 86.31 106 LEU A C 1
ATOM 761 O O . LEU A 1 106 ? 5.230 8.645 10.205 1.00 86.31 106 LEU A O 1
ATOM 765 N N . GLY A 1 107 ? 5.743 10.800 10.589 1.00 81.94 107 GLY A N 1
ATOM 766 C CA . GLY A 1 107 ? 6.366 11.072 9.287 1.00 81.94 107 GLY A CA 1
ATOM 767 C C . GLY A 1 107 ? 5.692 12.211 8.522 1.00 81.94 107 GLY A C 1
ATOM 768 O O . GLY A 1 107 ? 4.712 12.795 8.977 1.00 81.94 107 GLY A O 1
ATOM 769 N N . SER A 1 108 ? 6.244 12.563 7.361 1.00 80.56 108 SER A N 1
ATOM 770 C CA . SER A 1 108 ? 5.608 13.500 6.427 1.00 80.56 108 SER A CA 1
ATOM 771 C C . SER A 1 108 ? 4.689 12.769 5.451 1.00 80.56 108 SER A C 1
ATOM 773 O O . SER A 1 108 ? 4.915 11.603 5.138 1.00 80.56 108 SER A O 1
ATOM 775 N N . ALA A 1 109 ? 3.646 13.448 4.966 1.00 86.06 109 ALA A N 1
ATOM 776 C CA . ALA A 1 109 ? 2.698 12.863 4.023 1.00 86.06 109 ALA A CA 1
ATOM 777 C C . ALA A 1 109 ? 3.384 12.385 2.732 1.00 86.06 109 ALA A C 1
ATOM 779 O O . ALA A 1 109 ? 4.203 13.093 2.144 1.00 86.06 109 ALA A O 1
ATOM 780 N N . LEU A 1 110 ? 3.002 11.194 2.274 1.00 89.12 110 LEU A N 1
ATOM 781 C CA . LEU A 1 110 ? 3.411 10.635 0.992 1.00 89.12 110 LEU A CA 1
ATOM 782 C C . LEU A 1 110 ? 2.476 11.143 -0.096 1.00 89.12 110 LEU A C 1
ATOM 784 O O . LEU A 1 110 ? 1.271 10.914 -0.017 1.00 89.12 110 LEU A O 1
ATOM 788 N N . SER A 1 111 ? 3.025 11.775 -1.132 1.00 91.75 111 SER A N 1
ATOM 789 C CA . SER A 1 111 ? 2.270 12.046 -2.356 1.00 91.75 111 SER A CA 1
ATOM 790 C C . SER A 1 111 ? 2.085 10.739 -3.119 1.00 91.75 111 SER A C 1
ATOM 792 O O . SER A 1 111 ? 3.058 10.025 -3.381 1.00 91.75 111 SER A O 1
ATOM 794 N N . THR A 1 112 ? 0.843 10.400 -3.451 1.00 93.44 112 THR A N 1
ATOM 795 C CA . THR A 1 112 ? 0.513 9.138 -4.115 1.00 93.44 112 THR A CA 1
ATOM 796 C C . THR A 1 112 ? -0.460 9.337 -5.267 1.00 93.44 112 THR A C 1
ATOM 798 O O . THR A 1 112 ? -1.265 10.260 -5.263 1.00 93.44 112 THR A O 1
ATOM 801 N N . GLU A 1 113 ? -0.415 8.450 -6.254 1.00 93.38 113 GLU A N 1
ATOM 802 C CA . GLU A 1 113 ? -1.396 8.403 -7.339 1.00 93.38 113 GLU A CA 1
ATOM 803 C C . GLU A 1 113 ? -1.890 6.979 -7.521 1.00 93.38 113 GLU A C 1
ATOM 805 O O . GLU A 1 113 ? -1.093 6.047 -7.629 1.00 93.38 113 GLU A O 1
ATOM 810 N N . ARG A 1 114 ? -3.208 6.807 -7.589 1.00 94.75 114 ARG A N 1
ATOM 811 C CA . ARG A 1 114 ? -3.835 5.534 -7.936 1.00 94.75 114 ARG A CA 1
ATOM 812 C C . ARG A 1 114 ? -3.597 5.226 -9.408 1.00 94.75 114 ARG A C 1
ATOM 814 O O . ARG A 1 114 ? -4.097 5.924 -10.281 1.00 94.75 114 ARG A O 1
ATOM 821 N N . ILE A 1 115 ? -2.879 4.141 -9.668 1.00 94.56 115 ILE A N 1
ATOM 822 C CA . ILE A 1 115 ? -2.495 3.739 -11.026 1.00 94.56 115 ILE A CA 1
ATOM 823 C C . ILE A 1 115 ? -3.256 2.506 -11.509 1.00 94.56 115 ILE A C 1
ATOM 825 O O . ILE A 1 115 ? -3.389 2.306 -12.715 1.00 94.56 115 ILE A O 1
ATOM 829 N N . ALA A 1 116 ? -3.766 1.680 -10.590 1.00 94.88 116 ALA A N 1
ATOM 830 C CA . ALA A 1 116 ? -4.563 0.511 -10.938 1.00 94.88 116 ALA A CA 1
ATOM 831 C C . ALA A 1 116 ? -5.433 0.024 -9.772 1.00 94.88 116 ALA A C 1
ATOM 833 O O . ALA A 1 116 ? -5.119 0.236 -8.600 1.00 94.88 116 ALA A O 1
ATOM 834 N N . ILE A 1 117 ? -6.493 -0.702 -10.125 1.00 95.75 117 ILE A N 1
ATOM 835 C CA . ILE A 1 117 ? -7.180 -1.637 -9.236 1.00 95.75 117 ILE A CA 1
ATOM 836 C C . ILE A 1 117 ? -6.952 -3.027 -9.822 1.00 95.75 117 ILE A C 1
ATOM 838 O O . ILE A 1 117 ? -7.391 -3.311 -10.936 1.00 95.75 117 ILE A O 1
ATOM 842 N N . VAL A 1 118 ? -6.232 -3.862 -9.086 1.00 96.81 118 VAL A N 1
ATOM 843 C CA . VAL A 1 118 ? -5.892 -5.238 -9.466 1.00 96.81 118 VAL A CA 1
ATOM 844 C C . VAL A 1 118 ? -6.644 -6.220 -8.574 1.00 96.81 118 VAL A C 1
ATOM 846 O O . VAL A 1 118 ? -7.291 -5.825 -7.604 1.00 96.81 118 VAL A O 1
ATOM 849 N N . ARG A 1 119 ? -6.595 -7.509 -8.892 1.00 97.94 119 ARG A N 1
ATOM 850 C CA . ARG A 1 119 ? -7.147 -8.568 -8.039 1.00 97.94 119 ARG A CA 1
ATOM 851 C C . ARG A 1 119 ? -6.066 -9.157 -7.147 1.00 97.94 119 ARG A C 1
ATOM 853 O O . ARG A 1 119 ? -4.888 -9.156 -7.495 1.00 97.94 119 ARG A O 1
ATOM 860 N N . GLY A 1 120 ? -6.476 -9.746 -6.029 1.00 97.88 120 GLY A N 1
ATOM 861 C CA . GLY A 1 120 ? -5.589 -10.493 -5.142 1.00 97.88 120 GLY A CA 1
ATOM 862 C C . GLY A 1 120 ? -4.825 -11.612 -5.862 1.00 97.88 120 GLY A C 1
ATOM 863 O O . GLY A 1 120 ? -3.670 -11.878 -5.538 1.00 97.88 120 GLY A O 1
ATOM 864 N N . ASP A 1 121 ? -5.416 -12.278 -6.852 1.00 98.06 121 ASP A N 1
ATOM 865 C CA . ASP A 1 121 ? -4.699 -13.303 -7.612 1.00 98.06 121 ASP A CA 1
ATOM 866 C C . ASP A 1 121 ? -3.658 -12.709 -8.570 1.00 98.06 121 ASP A C 1
ATOM 868 O O . ASP A 1 121 ? -2.735 -13.410 -8.965 1.00 98.06 121 ASP A O 1
ATOM 872 N N . ASP A 1 122 ? -3.726 -11.429 -8.924 1.00 98.19 122 ASP A N 1
ATOM 873 C CA . ASP A 1 122 ? -2.750 -10.859 -9.847 1.00 98.19 122 ASP A CA 1
ATOM 874 C C . ASP A 1 122 ? -1.336 -10.867 -9.228 1.00 98.19 122 ASP A C 1
ATOM 876 O O . ASP A 1 122 ? -1.135 -10.765 -8.010 1.00 98.19 122 ASP A O 1
ATOM 880 N N . GLN A 1 123 ? -0.337 -11.056 -10.090 1.00 98.06 123 GLN A N 1
ATOM 881 C CA . GLN A 1 123 ? 1.064 -11.122 -9.685 1.00 98.06 123 GLN A CA 1
ATOM 882 C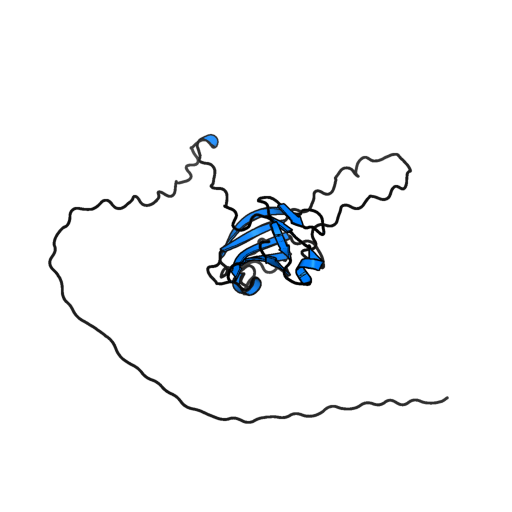 C . GLN A 1 123 ? 1.682 -9.725 -9.664 1.00 98.06 123 GLN A C 1
ATOM 884 O O . GLN A 1 123 ? 1.578 -8.996 -10.651 1.00 98.06 123 GLN A O 1
ATOM 889 N N . TYR A 1 124 ? 2.374 -9.387 -8.577 1.00 97.19 124 TYR A N 1
ATOM 890 C CA . TYR A 1 124 ? 3.164 -8.151 -8.474 1.00 97.19 124 TYR A CA 1
ATOM 891 C C . TYR A 1 124 ? 4.629 -8.353 -8.864 1.00 97.19 124 TYR A C 1
ATOM 893 O O . TYR A 1 124 ? 5.329 -7.388 -9.162 1.00 97.19 124 TYR A O 1
ATOM 901 N N . ARG A 1 125 ? 5.064 -9.614 -8.867 1.00 96.94 125 ARG A N 1
ATOM 902 C CA . ARG A 1 125 ? 6.361 -10.114 -9.316 1.00 96.94 125 ARG A CA 1
ATOM 903 C C . ARG A 1 125 ? 6.170 -11.538 -9.824 1.00 96.94 125 ARG A C 1
ATOM 905 O O . ARG A 1 125 ? 5.218 -12.214 -9.429 1.00 96.94 125 ARG A O 1
ATOM 912 N N . ALA A 1 126 ? 7.064 -12.017 -10.683 1.00 95.31 126 ALA A N 1
ATOM 913 C CA . ALA A 1 126 ? 7.037 -13.398 -11.156 1.00 95.31 126 ALA A CA 1
ATOM 914 C C . ALA A 1 126 ? 6.918 -14.413 -9.996 1.00 95.31 126 ALA A C 1
ATOM 916 O O . ALA A 1 126 ? 7.811 -14.532 -9.159 1.00 95.31 126 ALA A O 1
ATOM 917 N N . GLY A 1 127 ? 5.813 -15.163 -9.967 1.00 95.75 127 GLY A N 1
ATOM 918 C CA . GLY A 1 127 ? 5.521 -16.185 -8.959 1.00 95.75 127 GLY A CA 1
ATOM 919 C C . GLY A 1 127 ? 4.885 -15.675 -7.661 1.00 95.75 127 GLY A C 1
ATOM 920 O O . GLY A 1 127 ? 4.457 -16.500 -6.854 1.00 95.75 127 GLY A O 1
ATOM 921 N N . GLU A 1 128 ? 4.762 -14.360 -7.460 1.00 98.00 128 GLU A N 1
ATOM 922 C CA . GLU A 1 128 ? 4.275 -13.765 -6.210 1.00 98.00 128 GLU A CA 1
ATOM 923 C C . GLU A 1 128 ? 3.000 -12.943 -6.431 1.00 98.00 128 GLU A C 1
ATOM 925 O O . GLU A 1 128 ? 2.912 -12.123 -7.346 1.00 98.00 128 GLU A O 1
ATOM 930 N N . ARG A 1 129 ? 1.989 -13.169 -5.581 1.00 98.25 129 ARG A N 1
ATOM 931 C CA . ARG A 1 129 ? 0.628 -12.627 -5.737 1.00 98.25 129 ARG A CA 1
ATOM 932 C C . ARG A 1 129 ? 0.219 -11.727 -4.581 1.00 98.25 129 ARG A C 1
ATOM 934 O O . ARG A 1 129 ? 0.595 -11.979 -3.431 1.00 98.25 129 ARG A O 1
ATOM 941 N N . TYR A 1 130 ? -0.629 -10.740 -4.865 1.00 98.38 130 TYR A N 1
ATOM 942 C CA . TYR A 1 130 ? -1.134 -9.809 -3.849 1.00 98.38 130 TYR A CA 1
ATOM 943 C C . TYR A 1 130 ? -1.941 -10.497 -2.740 1.00 98.38 130 TYR A C 1
ATOM 945 O O . TYR A 1 130 ? -1.865 -10.098 -1.585 1.00 98.38 130 TYR A O 1
ATOM 953 N N . SER A 1 131 ? -2.669 -11.564 -3.060 1.00 98.25 131 SER A N 1
ATOM 954 C CA . SER A 1 131 ? -3.463 -12.373 -2.125 1.00 98.25 131 SER A CA 1
ATOM 955 C C . SER A 1 131 ? -2.601 -12.992 -1.034 1.00 98.25 131 SER A C 1
ATOM 957 O O . SER A 1 131 ? -2.975 -12.977 0.135 1.00 98.25 131 SER A O 1
ATOM 959 N N . SER A 1 132 ? -1.419 -13.488 -1.402 1.00 98.00 132 SER A N 1
ATOM 960 C CA . SER A 1 132 ? -0.461 -14.050 -0.449 1.00 98.00 132 SER A CA 1
ATOM 961 C C . SER A 1 132 ? 0.220 -12.950 0.365 1.00 98.00 132 SER A C 1
ATOM 963 O O . SER A 1 132 ? 0.353 -13.087 1.576 1.00 98.00 132 SER A O 1
ATOM 965 N N . LEU A 1 133 ? 0.593 -11.843 -0.286 1.00 97.88 133 LEU A N 1
ATOM 966 C CA . LEU A 1 133 ? 1.254 -10.705 0.357 1.00 97.88 133 LEU A CA 1
ATOM 967 C C . LEU A 1 133 ? 0.361 -10.006 1.393 1.00 97.88 133 LEU A C 1
ATOM 969 O O . LEU A 1 133 ? 0.787 -9.741 2.512 1.00 97.88 133 LEU A O 1
ATOM 973 N N . LEU A 1 134 ? -0.880 -9.712 1.014 1.00 97.88 134 LEU A N 1
ATOM 974 C CA . LEU A 1 134 ? -1.845 -8.981 1.832 1.00 97.88 134 LEU A CA 1
ATOM 975 C C . LEU A 1 134 ? -2.772 -9.920 2.612 1.00 97.88 134 LEU A C 1
ATOM 977 O O . LEU A 1 134 ? -3.682 -9.447 3.281 1.00 97.88 134 LEU A O 1
ATOM 981 N N . MET A 1 135 ? -2.568 -11.239 2.537 1.00 96.88 135 MET A N 1
ATOM 982 C CA . MET A 1 135 ? -3.371 -12.264 3.220 1.00 96.88 135 MET A CA 1
ATOM 983 C C . MET A 1 135 ? -4.883 -12.178 2.913 1.00 96.88 135 MET A C 1
ATOM 985 O O . MET A 1 135 ? -5.724 -12.343 3.801 1.00 96.88 135 MET A O 1
ATOM 989 N N . VAL A 1 136 ? -5.241 -11.888 1.662 1.00 97.19 136 VAL A N 1
ATOM 990 C CA . VAL A 1 136 ? -6.630 -11.714 1.194 1.00 97.19 136 VAL A CA 1
ATOM 991 C C . VAL A 1 136 ? -7.037 -12.781 0.175 1.00 97.19 136 VAL A C 1
ATOM 993 O O . VAL A 1 136 ? -6.210 -13.547 -0.314 1.00 97.19 136 VAL A O 1
ATOM 996 N N . GLY A 1 137 ? -8.330 -12.840 -0.157 1.00 97.25 137 GLY A N 1
ATOM 997 C CA . GLY A 1 137 ? -8.840 -13.735 -1.197 1.00 97.25 137 GLY A CA 1
ATOM 998 C C . GLY A 1 137 ? -8.366 -13.364 -2.609 1.00 97.25 137 GLY A C 1
ATOM 999 O O . GLY A 1 137 ? -8.010 -12.220 -2.882 1.00 97.25 137 GLY A O 1
ATOM 1000 N N . ALA A 1 138 ? -8.413 -14.333 -3.524 1.00 97.19 138 ALA A N 1
ATOM 1001 C CA . ALA A 1 138 ? -8.018 -14.179 -4.929 1.00 97.19 138 ALA A CA 1
ATOM 1002 C C . ALA A 1 138 ? -8.787 -13.065 -5.670 1.00 97.19 138 ALA A C 1
ATOM 1004 O O . ALA A 1 138 ? -8.201 -12.308 -6.436 1.00 97.19 138 ALA A O 1
ATOM 1005 N N . GLU A 1 139 ? -10.084 -12.923 -5.397 1.00 97.12 139 GLU A N 1
ATOM 1006 C CA . GLU A 1 139 ? -10.945 -11.921 -6.045 1.00 97.12 139 GLU A CA 1
ATOM 1007 C C . GLU A 1 139 ? -10.971 -10.575 -5.310 1.00 97.12 139 GLU A C 1
ATOM 1009 O O . GLU A 1 139 ? -11.662 -9.652 -5.734 1.00 97.12 139 GLU A O 1
ATOM 1014 N N . GLN A 1 140 ? -10.249 -10.450 -4.192 1.00 97.69 140 GLN A N 1
ATOM 1015 C CA . GLN A 1 140 ? -10.253 -9.216 -3.420 1.00 97.69 140 GLN A CA 1
ATOM 1016 C C . GLN A 1 140 ? -9.616 -8.093 -4.254 1.00 97.69 140 GLN A C 1
ATOM 1018 O O . GLN A 1 140 ? -8.483 -8.264 -4.711 1.00 97.69 140 GLN A O 1
ATOM 1023 N N . PRO A 1 141 ? -10.298 -6.953 -4.455 1.00 97.50 141 PRO A N 1
ATOM 1024 C CA . PRO A 1 141 ? -9.713 -5.831 -5.169 1.00 97.50 141 PRO A CA 1
ATOM 1025 C C . PRO A 1 141 ? -8.606 -5.181 -4.330 1.00 97.50 141 PRO A C 1
ATOM 1027 O O . PRO A 1 141 ? -8.778 -4.933 -3.136 1.00 97.50 141 PRO A O 1
ATOM 1030 N N . VAL A 1 142 ? -7.475 -4.913 -4.974 1.00 98.19 142 VAL A N 1
ATOM 1031 C CA . VAL A 1 142 ? -6.276 -4.301 -4.399 1.00 98.19 142 VAL A CA 1
ATOM 1032 C C . VAL A 1 142 ? -5.996 -3.015 -5.162 1.00 98.19 142 VAL A C 1
ATOM 1034 O O . VAL A 1 142 ? -5.859 -3.010 -6.384 1.00 98.19 142 VAL A O 1
ATOM 1037 N N . GLU A 1 143 ? -5.921 -1.909 -4.439 1.00 97.56 143 GLU A N 1
ATOM 1038 C CA . GLU A 1 143 ? -5.582 -0.606 -4.988 1.00 97.56 143 GLU A CA 1
ATOM 1039 C C . GLU A 1 143 ? -4.062 -0.460 -5.041 1.00 97.56 143 GLU A C 1
ATOM 1041 O O . GLU A 1 143 ? -3.382 -0.546 -4.020 1.00 97.56 143 GLU A O 1
ATOM 1046 N N . LEU A 1 144 ? -3.524 -0.235 -6.237 1.00 97.19 144 LEU A N 1
ATOM 1047 C CA . LEU A 1 144 ? -2.107 0.028 -6.434 1.00 97.19 144 LEU A CA 1
ATOM 1048 C C . LEU A 1 144 ? -1.900 1.528 -6.619 1.00 97.19 144 LEU A C 1
ATOM 1050 O O . LEU A 1 144 ? -2.505 2.154 -7.498 1.00 97.19 144 LEU A O 1
ATOM 1054 N N . ARG A 1 145 ? -1.012 2.094 -5.805 1.00 96.06 145 ARG A N 1
ATOM 1055 C CA . ARG A 1 145 ? -0.611 3.495 -5.879 1.00 96.06 145 ARG A CA 1
ATOM 1056 C C . ARG A 1 145 ? 0.872 3.628 -6.184 1.00 96.06 145 ARG A C 1
ATOM 1058 O O . ARG A 1 145 ? 1.680 2.871 -5.653 1.00 96.06 145 ARG A O 1
ATOM 1065 N N . ARG A 1 146 ? 1.230 4.615 -6.999 1.00 95.00 146 ARG A N 1
ATOM 1066 C CA . ARG A 1 146 ? 2.607 5.089 -7.154 1.00 95.00 146 ARG A CA 1
ATOM 1067 C C . ARG A 1 146 ? 2.904 6.121 -6.079 1.00 95.00 146 ARG A C 1
ATOM 1069 O O . ARG A 1 146 ? 2.057 6.968 -5.816 1.00 95.00 146 ARG A O 1
ATOM 1076 N N . VAL A 1 147 ? 4.091 6.065 -5.491 1.00 93.31 147 VAL A N 1
ATOM 1077 C CA . VAL A 1 147 ? 4.594 7.080 -4.563 1.00 93.31 147 VAL A CA 1
ATOM 1078 C C . VAL A 1 147 ? 5.468 8.049 -5.341 1.00 93.31 147 VAL A C 1
ATOM 1080 O O . VAL A 1 147 ? 6.328 7.638 -6.123 1.00 93.31 147 VAL A O 1
ATOM 1083 N N . TYR A 1 148 ? 5.246 9.339 -5.128 1.00 89.38 148 TYR A N 1
ATOM 1084 C CA . TYR A 1 148 ? 6.109 10.377 -5.662 1.00 89.38 148 TYR A CA 1
ATOM 1085 C C . TYR A 1 148 ? 7.054 10.857 -4.567 1.00 89.38 148 TYR A C 1
ATOM 1087 O O . TYR A 1 148 ? 6.577 11.215 -3.484 1.00 89.38 148 TYR A O 1
ATOM 1095 N N . PRO A 1 149 ? 8.372 10.895 -4.832 1.00 75.12 149 PRO A N 1
ATOM 1096 C CA . PRO A 1 149 ? 9.305 11.481 -3.889 1.00 75.12 149 PRO A CA 1
ATOM 1097 C C . PRO A 1 149 ? 8.899 12.931 -3.631 1.00 75.12 149 PRO A C 1
ATOM 1099 O O . PRO A 1 149 ? 8.471 13.645 -4.547 1.00 75.12 149 PRO A O 1
ATOM 1102 N N . ALA A 1 150 ? 9.010 13.355 -2.372 1.00 67.44 150 ALA A N 1
ATOM 1103 C CA . ALA A 1 150 ? 8.767 14.743 -2.020 1.00 67.44 150 ALA A CA 1
ATOM 1104 C C . ALA A 1 150 ? 9.686 15.634 -2.876 1.00 67.44 150 ALA A C 1
ATOM 1106 O O . ALA A 1 150 ? 10.859 15.289 -3.061 1.00 67.44 150 ALA A O 1
ATOM 1107 N N . PRO A 1 151 ? 9.183 16.748 -3.434 1.00 58.75 151 PRO A N 1
ATOM 1108 C CA . PRO A 1 151 ? 10.020 17.650 -4.205 1.00 58.75 151 PRO A CA 1
ATOM 1109 C C . PRO A 1 151 ? 11.190 18.100 -3.329 1.00 58.75 151 PRO A C 1
ATOM 1111 O O . PRO A 1 151 ? 11.000 18.741 -2.299 1.00 58.75 151 PRO A O 1
ATOM 1114 N N . VAL A 1 152 ? 12.406 17.723 -3.724 1.00 54.12 152 VAL A N 1
ATOM 1115 C CA . VAL A 1 152 ? 13.622 18.275 -3.135 1.00 54.12 152 VAL A CA 1
ATOM 1116 C C . VAL A 1 152 ? 13.701 19.722 -3.595 1.00 54.12 152 VAL A C 1
ATOM 1118 O O . VAL A 1 152 ? 13.743 19.993 -4.795 1.00 54.12 152 VAL A O 1
ATOM 1121 N N . ASP A 1 153 ? 13.639 20.656 -2.651 1.00 47.88 153 ASP A N 1
ATOM 1122 C CA . ASP A 1 153 ? 13.696 22.082 -2.939 1.00 47.88 153 ASP A CA 1
ATOM 1123 C C . ASP A 1 153 ? 14.934 22.396 -3.796 1.00 47.88 153 ASP A C 1
ATOM 1125 O O . ASP A 1 153 ? 16.070 22.420 -3.323 1.00 47.88 153 ASP A O 1
ATOM 1129 N N . ALA A 1 154 ? 14.716 22.667 -5.085 1.00 45.31 154 ALA A N 1
ATOM 1130 C CA . ALA A 1 154 ? 15.750 23.077 -6.036 1.00 45.31 154 ALA A CA 1
ATOM 1131 C C . ALA A 1 154 ? 16.283 24.503 -5.763 1.00 45.31 154 ALA A C 1
ATOM 1133 O O . ALA A 1 154 ? 16.952 25.097 -6.604 1.00 45.31 154 ALA A O 1
ATOM 1134 N N . THR A 1 155 ? 15.990 25.077 -4.593 1.00 46.53 155 THR A N 1
ATOM 1135 C CA . THR A 1 155 ? 16.343 26.450 -4.206 1.00 46.53 155 THR A CA 1
ATOM 1136 C C . THR A 1 155 ? 17.739 26.580 -3.592 1.00 46.53 155 THR A C 1
ATOM 1138 O O . THR A 1 155 ? 18.162 27.689 -3.282 1.00 46.53 155 THR A O 1
ATOM 1141 N N . ALA A 1 156 ? 18.512 25.494 -3.481 1.00 50.31 156 ALA A N 1
ATOM 1142 C CA . ALA A 1 156 ? 19.903 25.551 -3.016 1.00 50.31 156 ALA A CA 1
ATOM 1143 C C . ALA A 1 156 ? 20.931 25.921 -4.112 1.00 50.31 156 ALA A C 1
ATOM 1145 O O . ALA A 1 156 ? 22.129 25.930 -3.837 1.00 50.31 156 ALA A O 1
ATOM 1146 N N . ALA A 1 157 ? 20.497 26.216 -5.345 1.00 46.38 157 ALA A N 1
ATOM 1147 C CA . ALA A 1 157 ? 21.404 26.524 -6.456 1.00 46.38 157 ALA A CA 1
ATOM 1148 C C . ALA A 1 157 ? 21.767 28.017 -6.614 1.00 46.38 157 ALA A C 1
ATOM 1150 O O . ALA A 1 157 ? 22.673 28.311 -7.383 1.00 46.38 157 ALA A O 1
ATOM 1151 N N . ASP A 1 158 ? 21.145 28.939 -5.864 1.00 46.16 158 ASP A N 1
ATOM 1152 C CA . ASP A 1 158 ? 21.385 30.394 -5.982 1.00 46.16 158 ASP A CA 1
ATOM 1153 C C . ASP A 1 158 ? 21.627 31.094 -4.622 1.00 46.16 158 ASP A C 1
ATOM 1155 O O . ASP A 1 158 ? 21.193 32.222 -4.395 1.00 46.16 158 ASP A O 1
ATOM 1159 N N . ALA A 1 159 ? 22.333 30.449 -3.687 1.00 49.44 159 ALA A N 1
ATOM 1160 C CA . ALA A 1 159 ? 22.742 31.066 -2.415 1.00 49.44 159 ALA A CA 1
ATOM 1161 C C . ALA A 1 159 ? 24.256 31.341 -2.365 1.00 49.44 159 ALA A C 1
ATOM 1163 O O . ALA A 1 159 ? 24.962 30.923 -1.448 1.00 49.44 159 ALA A O 1
ATOM 1164 N N . ASP A 1 160 ? 24.760 32.067 -3.363 1.00 49.62 160 ASP A N 1
ATOM 1165 C CA . ASP A 1 160 ? 26.088 32.679 -3.319 1.00 49.62 160 ASP A CA 1
ATOM 1166 C C . ASP A 1 160 ? 25.981 33.999 -2.517 1.00 49.62 160 ASP A C 1
ATOM 1168 O O . ASP A 1 160 ? 25.533 35.020 -3.043 1.00 49.62 160 ASP A O 1
ATOM 1172 N N . ARG A 1 161 ? 26.365 33.936 -1.226 1.00 53.72 161 ARG A N 1
ATOM 1173 C CA . ARG A 1 161 ? 26.379 34.960 -0.141 1.00 53.72 161 ARG A CA 1
ATOM 1174 C C . ARG A 1 161 ? 25.333 34.745 0.960 1.00 53.72 161 ARG A C 1
ATOM 1176 O O . ARG A 1 161 ? 24.224 35.252 0.864 1.00 53.72 161 ARG A O 1
ATOM 1183 N N . GLN A 1 162 ? 25.739 34.108 2.059 1.00 40.69 162 GLN A N 1
ATOM 1184 C CA . GLN A 1 162 ? 25.872 34.746 3.382 1.00 40.69 162 GLN A CA 1
ATOM 1185 C C . GLN A 1 162 ? 26.377 33.688 4.384 1.00 40.69 162 GLN A C 1
ATOM 1187 O O . GLN A 1 162 ? 25.714 32.680 4.615 1.00 40.69 162 GLN A O 1
ATOM 1192 N N . ASP A 1 163 ? 27.542 33.921 4.992 1.00 49.09 163 ASP A N 1
ATOM 1193 C CA . ASP A 1 163 ? 28.069 33.133 6.113 1.00 49.09 163 ASP A CA 1
ATOM 1194 C C . ASP A 1 163 ? 27.111 33.187 7.314 1.00 49.09 163 ASP A C 1
ATOM 1196 O O . ASP A 1 163 ? 27.119 34.128 8.111 1.00 49.09 163 ASP A O 1
ATOM 1200 N N . THR A 1 164 ? 26.255 32.180 7.474 1.00 46.09 164 THR A N 1
ATOM 1201 C CA . THR A 1 164 ? 25.565 31.912 8.743 1.00 46.09 164 THR A CA 1
ATOM 1202 C C . THR A 1 164 ? 25.351 30.402 8.869 1.00 46.09 164 THR A C 1
ATOM 1204 O O . THR A 1 164 ? 24.641 29.832 8.043 1.00 46.09 164 THR A O 1
ATOM 1207 N N . PRO A 1 165 ? 25.930 29.709 9.870 1.00 44.84 165 PRO A N 1
ATOM 1208 C CA . PRO A 1 165 ? 25.733 28.276 10.036 1.00 44.84 165 PRO A CA 1
ATOM 1209 C C . PRO A 1 165 ? 24.373 28.035 10.699 1.00 44.84 165 PRO A C 1
ATOM 1211 O O . PRO A 1 165 ? 24.277 27.773 11.894 1.00 44.84 165 PRO A O 1
ATOM 1214 N N . SER A 1 166 ? 23.305 28.152 9.915 1.00 44.81 166 SER A N 1
ATOM 1215 C CA . SER A 1 166 ? 22.035 27.496 10.211 1.00 44.81 166 SER A CA 1
ATOM 1216 C C . SER A 1 166 ? 22.015 26.244 9.348 1.00 44.81 166 SER A C 1
ATOM 1218 O O . SER A 1 166 ? 21.727 26.315 8.157 1.00 44.81 166 SER A O 1
ATOM 1220 N N . GLY A 1 167 ? 22.442 25.112 9.919 1.00 41.03 167 GLY A N 1
ATOM 1221 C CA . GLY A 1 167 ? 22.343 23.818 9.242 1.00 41.03 167 GLY A CA 1
ATOM 1222 C C . GLY A 1 167 ? 20.905 23.599 8.762 1.00 41.03 167 GLY A C 1
ATOM 1223 O O . GLY A 1 167 ? 19.981 24.066 9.436 1.00 41.03 167 GLY A O 1
ATOM 1224 N N . PRO A 1 168 ? 20.692 22.954 7.602 1.00 47.16 168 PRO A N 1
ATOM 1225 C CA . PRO A 1 168 ? 19.354 22.816 7.056 1.00 47.16 168 PRO A CA 1
ATOM 1226 C C . PRO A 1 168 ? 18.499 22.081 8.086 1.00 47.16 168 PRO A C 1
ATOM 1228 O O . PRO A 1 168 ? 18.836 20.972 8.506 1.00 47.16 168 PRO A O 1
ATOM 1231 N N . ALA A 1 169 ? 17.419 22.730 8.527 1.00 48.78 169 ALA A N 1
ATOM 1232 C CA . ALA A 1 169 ? 16.325 22.051 9.195 1.00 48.78 169 ALA A CA 1
ATOM 1233 C C . ALA A 1 169 ? 15.884 20.947 8.231 1.00 48.78 169 ALA A C 1
ATOM 1235 O O . ALA A 1 169 ? 15.336 21.238 7.169 1.00 48.78 169 ALA A O 1
ATOM 1236 N N . GLY A 1 170 ? 16.286 19.711 8.536 1.00 42.84 170 GLY A N 1
ATOM 1237 C CA . GLY A 1 170 ? 16.155 18.589 7.620 1.00 42.84 170 GLY A CA 1
ATOM 1238 C C . GLY A 1 170 ? 14.710 18.449 7.174 1.00 42.84 170 GLY A C 1
ATOM 1239 O O . GLY A 1 170 ? 13.797 18.531 7.997 1.00 42.84 170 GLY A O 1
ATOM 1240 N N . THR A 1 171 ? 14.507 18.252 5.874 1.00 46.28 171 THR A N 1
ATOM 1241 C CA . THR A 1 171 ? 13.214 17.844 5.332 1.00 46.28 171 THR A CA 1
ATOM 1242 C C . THR A 1 171 ? 12.709 16.660 6.163 1.00 46.28 171 THR A C 1
ATOM 1244 O O . THR A 1 171 ? 13.468 15.703 6.355 1.00 46.28 171 THR A O 1
ATOM 1247 N N . PRO A 1 172 ? 11.487 16.713 6.722 1.00 44.59 172 PRO A N 1
ATOM 1248 C CA . PRO A 1 172 ? 10.973 15.615 7.525 1.00 44.59 172 PRO A CA 1
ATOM 1249 C C . PRO A 1 172 ? 10.961 14.344 6.677 1.00 44.59 172 PRO A C 1
ATOM 1251 O O . PRO A 1 172 ? 10.388 14.333 5.585 1.00 44.59 172 PRO A O 1
ATOM 1254 N N . ALA A 1 173 ? 11.615 13.293 7.181 1.00 56.19 173 ALA A N 1
ATOM 1255 C CA . ALA A 1 173 ? 11.661 12.002 6.512 1.00 56.19 173 ALA A CA 1
ATOM 1256 C C . ALA A 1 173 ? 10.230 11.537 6.195 1.00 56.19 173 ALA A C 1
ATOM 1258 O O . ALA A 1 173 ? 9.336 11.622 7.045 1.00 56.19 173 ALA A O 1
ATOM 1259 N N . ALA A 1 174 ? 10.027 11.099 4.953 1.00 60.56 174 ALA A N 1
ATOM 1260 C CA . ALA A 1 174 ? 8.785 10.499 4.484 1.00 60.56 174 ALA A CA 1
ATOM 1261 C C . ALA A 1 174 ? 8.348 9.352 5.409 1.00 60.56 174 ALA A C 1
ATOM 1263 O O . ALA A 1 174 ? 9.200 8.734 6.055 1.00 60.56 174 ALA A O 1
ATOM 1264 N N . VAL A 1 175 ? 7.038 9.063 5.477 1.00 63.41 175 VAL A N 1
ATOM 1265 C CA . VAL A 1 175 ? 6.521 7.896 6.218 1.00 63.41 175 VAL A CA 1
ATOM 1266 C C . VAL A 1 175 ? 7.375 6.663 5.880 1.00 63.41 175 VAL A C 1
ATOM 1268 O O . VAL A 1 175 ? 7.435 6.279 4.706 1.00 63.41 175 VAL A O 1
ATOM 1271 N N . PRO A 1 176 ? 8.056 6.040 6.860 1.00 68.81 176 PRO A N 1
ATOM 1272 C CA . PRO A 1 176 ? 8.998 4.967 6.580 1.00 68.81 176 PRO A CA 1
ATOM 1273 C C . PRO A 1 176 ? 8.237 3.663 6.323 1.00 68.81 176 PRO A C 1
ATOM 1275 O O . PRO A 1 176 ? 8.109 2.812 7.196 1.00 68.81 176 PRO A O 1
ATOM 1278 N N . LEU A 1 177 ? 7.728 3.500 5.099 1.00 81.12 177 LEU A N 1
ATOM 1279 C CA . LEU A 1 177 ? 7.159 2.233 4.619 1.00 81.12 177 LEU A CA 1
ATOM 1280 C C . LEU A 1 177 ? 8.242 1.190 4.297 1.00 81.12 177 LEU A C 1
ATOM 1282 O O . LEU A 1 177 ? 7.934 0.017 4.101 1.00 81.12 177 LEU A O 1
ATOM 1286 N N . CYS A 1 178 ? 9.505 1.620 4.234 1.00 81.00 178 CYS A N 1
ATOM 1287 C CA . CYS A 1 178 ? 10.677 0.782 4.026 1.00 81.00 178 CYS A CA 1
ATOM 1288 C C . CYS A 1 178 ? 11.740 1.096 5.083 1.00 81.00 178 CYS A C 1
ATOM 1290 O O . CYS A 1 178 ? 12.050 2.256 5.340 1.00 81.00 178 CYS A O 1
ATOM 1292 N N . THR A 1 179 ? 12.342 0.056 5.676 1.00 65.44 179 THR A N 1
ATOM 1293 C CA . THR A 1 179 ? 13.459 0.214 6.628 1.00 65.44 179 THR A CA 1
ATOM 1294 C C . THR A 1 179 ? 14.722 0.766 5.951 1.00 65.44 179 THR A C 1
ATOM 1296 O O . THR A 1 179 ? 15.537 1.422 6.598 1.00 65.44 179 THR A O 1
ATOM 1299 N N . ALA A 1 180 ? 14.894 0.508 4.650 1.00 59.81 180 ALA A N 1
ATOM 1300 C CA . ALA A 1 180 ? 15.988 1.028 3.839 1.00 59.81 180 ALA A CA 1
ATOM 1301 C C . ALA A 1 180 ? 15.486 1.432 2.443 1.00 59.81 180 ALA A C 1
ATOM 1303 O O . ALA A 1 180 ? 14.891 0.621 1.733 1.00 59.81 180 ALA A O 1
ATOM 1304 N N . GLY A 1 181 ? 15.787 2.668 2.034 1.00 67.19 181 GLY A N 1
ATOM 1305 C CA . GLY A 1 181 ? 15.284 3.255 0.788 1.00 67.19 181 GLY A CA 1
ATOM 1306 C C . GLY A 1 181 ? 13.832 3.732 0.891 1.00 67.19 181 GLY A C 1
ATOM 1307 O O . GLY A 1 181 ? 13.227 3.676 1.958 1.00 67.19 181 GLY A O 1
ATOM 1308 N N . GLU A 1 182 ? 13.288 4.217 -0.224 1.00 82.50 182 GLU A N 1
ATOM 1309 C CA . GLU A 1 182 ? 11.909 4.708 -0.320 1.00 82.50 182 GLU A CA 1
ATOM 1310 C C . GLU A 1 182 ? 11.023 3.686 -1.045 1.00 82.50 182 GLU A C 1
ATOM 1312 O O . GLU A 1 182 ? 11.464 3.023 -1.988 1.00 82.50 182 GLU A O 1
ATOM 1317 N N . ALA A 1 183 ? 9.767 3.553 -0.606 1.00 90.31 183 ALA A N 1
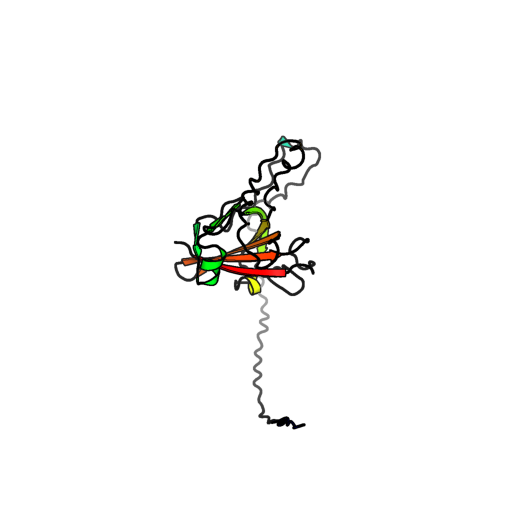ATOM 1318 C CA . ALA A 1 183 ? 8.768 2.785 -1.343 1.00 90.31 183 ALA A CA 1
ATOM 1319 C C . ALA A 1 183 ? 8.399 3.552 -2.617 1.00 90.31 183 ALA A C 1
ATOM 1321 O O . ALA A 1 183 ? 8.035 4.723 -2.544 1.00 90.31 183 ALA A O 1
ATOM 1322 N N . ALA A 1 184 ? 8.451 2.886 -3.768 1.00 93.50 184 ALA A N 1
ATOM 1323 C CA . ALA A 1 184 ? 8.032 3.460 -5.046 1.00 93.50 184 ALA A CA 1
ATOM 1324 C C . ALA A 1 184 ? 6.547 3.193 -5.333 1.00 93.50 184 ALA A C 1
ATOM 1326 O O . ALA A 1 184 ? 5.900 3.951 -6.059 1.00 93.50 184 ALA A O 1
ATOM 1327 N N . TYR A 1 185 ? 5.992 2.127 -4.748 1.00 95.88 185 TYR A N 1
ATOM 1328 C CA . TYR A 1 185 ? 4.590 1.753 -4.887 1.00 95.88 185 TYR A CA 1
ATOM 1329 C C . TYR A 1 185 ? 4.002 1.307 -3.551 1.00 95.88 185 TYR A C 1
ATOM 1331 O O . TYR A 1 185 ? 4.711 0.846 -2.655 1.00 95.88 185 TYR A O 1
ATOM 1339 N N . ILE A 1 186 ? 2.684 1.420 -3.434 1.00 96.38 186 ILE A N 1
ATOM 1340 C CA . ILE A 1 186 ? 1.912 0.957 -2.285 1.00 96.38 186 ILE A CA 1
ATOM 1341 C C . ILE A 1 186 ? 0.762 0.102 -2.799 1.00 96.38 186 ILE A C 1
ATOM 1343 O O . ILE A 1 186 ? 0.003 0.543 -3.662 1.00 96.38 186 ILE A O 1
ATOM 1347 N N . ALA A 1 187 ? 0.618 -1.102 -2.254 1.00 97.81 187 ALA A N 1
ATOM 1348 C CA . ALA A 1 187 ? -0.563 -1.931 -2.455 1.00 97.81 187 ALA A CA 1
ATOM 1349 C C . ALA A 1 187 ? -1.471 -1.837 -1.224 1.00 97.81 187 ALA A C 1
ATOM 1351 O O . ALA A 1 187 ? -1.032 -2.096 -0.103 1.00 97.81 187 ALA A O 1
ATOM 1352 N N . LEU A 1 188 ? -2.726 -1.457 -1.438 1.00 97.56 188 LEU A N 1
ATOM 1353 C CA . LEU A 1 188 ? -3.730 -1.225 -0.406 1.00 97.56 188 LEU A CA 1
ATOM 1354 C C . LEU A 1 188 ? -4.910 -2.162 -0.608 1.00 97.56 188 LEU A C 1
ATOM 1356 O O . LEU A 1 188 ? -5.404 -2.339 -1.721 1.00 97.56 188 LEU A O 1
ATOM 1360 N N . VAL A 1 189 ? -5.421 -2.709 0.484 1.00 97.88 189 VAL A N 1
ATOM 1361 C CA . VAL A 1 189 ? -6.678 -3.449 0.472 1.00 97.88 189 VAL A CA 1
ATOM 1362 C C . VAL A 1 189 ? -7.469 -3.150 1.729 1.00 97.88 189 VAL A C 1
ATOM 1364 O O . VAL A 1 189 ? -6.898 -3.073 2.813 1.00 97.88 189 VAL A O 1
ATOM 1367 N N . MET A 1 190 ? -8.783 -3.007 1.583 1.00 97.00 190 MET A N 1
ATOM 1368 C CA . MET A 1 190 ? -9.719 -2.969 2.700 1.00 97.00 190 MET A CA 1
ATOM 1369 C C . MET A 1 190 ? -10.518 -4.268 2.727 1.00 97.00 190 MET A C 1
ATOM 1371 O O . MET A 1 190 ? -11.113 -4.667 1.724 1.00 97.00 190 MET A O 1
ATOM 1375 N N . VAL A 1 191 ? -10.527 -4.927 3.880 1.00 95.81 191 VAL A N 1
ATOM 1376 C CA . VAL A 1 191 ? -11.293 -6.146 4.140 1.00 95.81 191 VAL A CA 1
ATOM 1377 C C . VAL A 1 191 ? -12.143 -5.971 5.389 1.00 95.81 191 VAL A C 1
ATOM 1379 O O . VAL A 1 191 ? -11.785 -5.225 6.294 1.00 95.81 191 VAL A O 1
ATOM 1382 N N . ASN A 1 192 ? -13.270 -6.674 5.454 1.00 95.00 192 ASN A N 1
ATOM 1383 C CA . ASN A 1 192 ? -14.077 -6.728 6.668 1.00 95.00 192 ASN A CA 1
ATOM 1384 C C . ASN A 1 192 ? -13.632 -7.933 7.508 1.00 95.00 192 ASN A C 1
ATOM 1386 O O . ASN A 1 192 ? -13.751 -9.076 7.063 1.00 95.00 192 ASN A O 1
ATOM 1390 N N . GLU A 1 193 ? -13.131 -7.684 8.717 1.00 93.81 193 GLU A N 1
ATOM 1391 C CA . GLU A 1 193 ? -12.839 -8.709 9.722 1.00 93.81 193 GLU A CA 1
ATOM 1392 C C . GLU A 1 193 ? -13.869 -8.604 10.855 1.00 93.81 193 GLU A C 1
ATOM 1394 O O . GLU A 1 193 ? -13.740 -7.794 11.775 1.00 93.81 193 GLU A O 1
ATOM 1399 N N . GLY A 1 194 ? -14.927 -9.418 10.778 1.00 92.44 194 GLY A N 1
ATOM 1400 C CA . GLY A 1 194 ? -16.082 -9.280 11.668 1.00 92.44 194 GLY A CA 1
ATOM 1401 C C . GLY A 1 194 ? -16.797 -7.950 11.420 1.00 92.44 194 GLY A C 1
ATOM 1402 O O . GLY A 1 194 ? -17.179 -7.667 10.287 1.00 92.44 194 GLY A O 1
ATOM 1403 N N . ASP A 1 195 ? -16.935 -7.136 12.466 1.00 90.38 195 ASP A N 1
ATOM 1404 C CA . ASP A 1 195 ? -17.587 -5.818 12.404 1.00 90.38 195 ASP A CA 1
ATOM 1405 C C . ASP A 1 195 ? -16.604 -4.665 12.129 1.00 90.38 195 ASP A C 1
ATOM 1407 O O . ASP A 1 195 ? -16.988 -3.497 12.178 1.00 90.38 195 ASP A O 1
ATOM 1411 N N . ARG A 1 196 ? -15.323 -4.968 11.881 1.00 92.50 196 ARG A N 1
ATOM 1412 C CA . ARG A 1 196 ? -14.275 -3.963 11.667 1.00 92.50 196 ARG A CA 1
ATOM 1413 C C . ARG A 1 196 ? -13.799 -3.959 10.226 1.00 92.50 196 ARG A C 1
ATOM 1415 O O . ARG A 1 196 ? -13.594 -5.016 9.630 1.00 92.50 196 ARG A O 1
ATOM 1422 N N . GLN A 1 197 ? -13.547 -2.766 9.698 1.00 95.56 197 GLN A N 1
ATOM 1423 C CA . GLN A 1 197 ? -12.798 -2.614 8.457 1.00 95.56 197 GLN A CA 1
ATOM 1424 C C . GLN A 1 197 ? -11.312 -2.624 8.784 1.00 95.56 197 GLN A C 1
ATOM 1426 O O . GLN A 1 197 ? -10.847 -1.814 9.583 1.00 95.56 197 GLN A O 1
ATOM 1431 N N . VAL A 1 198 ? -10.574 -3.538 8.166 1.00 97.06 198 VAL A N 1
ATOM 1432 C CA . VAL A 1 198 ? -9.123 -3.646 8.281 1.00 97.06 198 VAL A CA 1
ATOM 1433 C C . VAL A 1 198 ? -8.508 -3.249 6.950 1.00 97.06 198 VAL A C 1
ATOM 1435 O O . VAL A 1 198 ? -8.846 -3.801 5.902 1.00 97.06 198 VAL A O 1
ATOM 1438 N N . VAL A 1 199 ? -7.592 -2.291 6.996 1.00 97.81 199 VAL A N 1
ATOM 1439 C CA . VAL A 1 199 ? -6.764 -1.898 5.863 1.00 97.81 199 VAL A CA 1
ATOM 1440 C C . VAL A 1 199 ? -5.410 -2.566 6.004 1.00 97.81 199 VAL A C 1
ATOM 1442 O O . VAL A 1 199 ? -4.748 -2.430 7.031 1.00 97.81 199 VAL A O 1
ATOM 1445 N N . ARG A 1 200 ? -4.979 -3.269 4.960 1.00 97.75 200 ARG A N 1
ATOM 1446 C CA . ARG A 1 200 ? -3.620 -3.804 4.864 1.00 97.75 200 ARG A CA 1
ATOM 1447 C C . ARG A 1 200 ? -2.874 -3.053 3.775 1.00 97.75 200 ARG A C 1
ATOM 1449 O O . ARG A 1 200 ? -3.372 -2.914 2.657 1.00 97.75 200 ARG A O 1
ATOM 1456 N N . LEU A 1 201 ? -1.699 -2.556 4.131 1.00 96.62 201 LEU A N 1
ATOM 1457 C CA . LEU A 1 201 ? -0.858 -1.702 3.307 1.00 96.6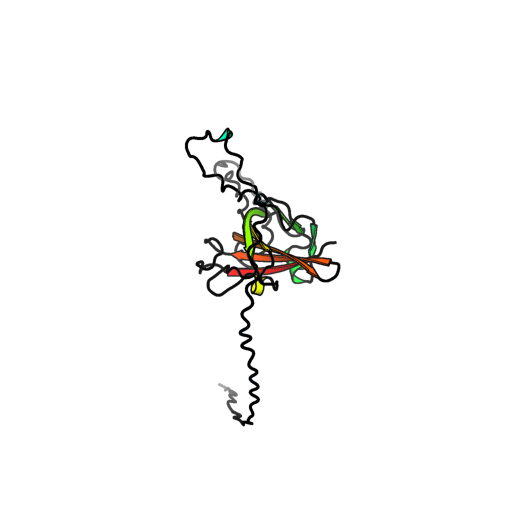2 201 LEU A CA 1
ATOM 1458 C C . LEU A 1 201 ? 0.502 -2.372 3.153 1.00 96.62 201 LEU A C 1
ATOM 1460 O O . LEU A 1 201 ? 1.171 -2.629 4.151 1.00 96.62 201 LEU A O 1
ATOM 1464 N N . ALA A 1 202 ? 0.918 -2.629 1.915 1.00 96.94 202 ALA A N 1
ATOM 1465 C CA . ALA A 1 202 ? 2.258 -3.109 1.602 1.00 96.94 202 ALA A CA 1
ATOM 1466 C C . ALA A 1 202 ? 3.064 -2.035 0.864 1.00 96.94 202 ALA A C 1
ATOM 1468 O O . ALA A 1 202 ? 2.638 -1.557 -0.189 1.00 96.94 202 ALA A O 1
ATOM 1469 N N . GLY A 1 203 ? 4.233 -1.684 1.400 1.00 95.56 203 GLY A N 1
ATOM 1470 C CA . GLY A 1 203 ? 5.225 -0.869 0.700 1.00 95.56 203 GLY A CA 1
ATOM 1471 C C . GLY A 1 203 ? 6.044 -1.732 -0.257 1.00 95.56 203 GLY A C 1
ATOM 1472 O O . GLY A 1 203 ? 6.562 -2.776 0.142 1.00 95.56 203 GLY A O 1
ATOM 1473 N N . LEU A 1 204 ? 6.166 -1.301 -1.510 1.00 95.50 204 LEU A N 1
ATOM 1474 C CA . LEU A 1 204 ? 6.924 -1.986 -2.553 1.00 95.50 204 LEU A CA 1
ATOM 1475 C C . LEU A 1 204 ? 8.019 -1.061 -3.084 1.00 95.50 204 LEU A C 1
ATOM 1477 O O . LEU A 1 204 ? 7.761 0.077 -3.490 1.00 95.50 204 LEU A O 1
ATOM 1481 N N . LYS A 1 205 ? 9.244 -1.567 -3.121 1.00 93.56 205 LYS A N 1
ATOM 1482 C CA . LYS A 1 205 ? 10.399 -0.903 -3.716 1.00 93.56 205 LYS A CA 1
ATOM 1483 C C . LYS A 1 205 ? 10.682 -1.534 -5.073 1.00 93.56 205 LYS A C 1
ATOM 1485 O O . LYS A 1 205 ? 10.803 -2.749 -5.168 1.00 93.56 205 LYS A O 1
ATOM 1490 N N . SER A 1 206 ? 10.738 -0.716 -6.115 1.00 91.38 206 SER A N 1
ATOM 1491 C CA . SER A 1 206 ? 10.990 -1.145 -7.492 1.00 91.38 206 SER A CA 1
ATOM 1492 C C . SER A 1 206 ? 11.201 0.087 -8.364 1.00 91.38 206 SER A C 1
ATOM 1494 O O . SER A 1 206 ? 10.597 1.129 -8.102 1.00 91.38 206 SER A O 1
ATOM 1496 N N . ASP A 1 207 ? 12.003 -0.043 -9.414 1.00 89.69 207 ASP A N 1
ATOM 1497 C CA . ASP A 1 207 ? 12.071 0.948 -10.490 1.00 89.69 207 ASP A CA 1
ATOM 1498 C C . ASP A 1 207 ? 10.990 0.674 -11.556 1.00 89.69 207 ASP A C 1
ATOM 1500 O O . ASP A 1 207 ? 10.522 1.591 -12.240 1.00 89.69 207 ASP A O 1
ATOM 1504 N N . SER A 1 208 ? 10.548 -0.582 -11.669 1.00 91.94 208 SER A N 1
ATOM 1505 C CA . SER A 1 208 ? 9.503 -1.037 -12.589 1.00 91.94 208 SER A CA 1
ATOM 1506 C C . SER A 1 208 ? 8.096 -0.974 -11.988 1.00 91.94 208 SER A C 1
ATOM 1508 O O . SER A 1 208 ? 7.891 -0.935 -10.779 1.00 91.94 208 SER A O 1
ATOM 1510 N N . MET A 1 209 ? 7.081 -0.996 -12.853 1.00 94.56 209 MET A N 1
ATOM 1511 C CA . MET A 1 209 ? 5.686 -1.161 -12.437 1.00 94.56 209 MET A CA 1
ATOM 1512 C C . MET A 1 209 ? 5.458 -2.578 -11.872 1.00 94.56 209 MET A C 1
ATOM 1514 O O . MET A 1 209 ? 5.756 -3.539 -12.588 1.00 94.56 209 MET A O 1
ATOM 1518 N N . PRO A 1 210 ? 4.874 -2.740 -10.665 1.00 96.31 210 PRO A N 1
ATOM 1519 C CA . PRO A 1 210 ? 4.535 -4.051 -10.116 1.00 96.31 210 PRO A CA 1
ATOM 1520 C C . PRO A 1 210 ? 3.602 -4.833 -11.044 1.00 96.31 210 PRO A C 1
ATOM 1522 O O . PRO A 1 210 ? 2.492 -4.396 -11.352 1.00 96.31 210 PRO A O 1
ATOM 1525 N N . ALA A 1 211 ? 4.080 -5.982 -11.514 1.00 96.25 211 ALA A N 1
ATOM 1526 C CA . ALA A 1 211 ? 3.389 -6.849 -12.458 1.00 96.25 211 ALA A CA 1
ATOM 1527 C C . ALA A 1 211 ? 4.071 -8.224 -12.527 1.00 96.25 211 ALA A C 1
ATOM 1529 O O . ALA A 1 211 ? 5.221 -8.392 -12.129 1.00 96.25 211 ALA A O 1
ATOM 1530 N N . ALA A 1 212 ? 3.405 -9.202 -13.146 1.00 94.50 212 ALA A N 1
ATOM 1531 C CA . ALA A 1 212 ? 3.927 -10.561 -13.323 1.00 94.50 212 ALA A CA 1
ATOM 1532 C C . ALA A 1 212 ? 5.312 -10.637 -13.999 1.00 94.50 212 ALA A C 1
ATOM 1534 O O . ALA A 1 212 ? 6.041 -11.603 -13.790 1.00 94.50 212 ALA A O 1
ATOM 1535 N N . GLY A 1 213 ? 5.646 -9.653 -14.841 1.00 91.62 213 GLY A N 1
ATOM 1536 C CA . GLY A 1 213 ? 6.918 -9.582 -15.562 1.00 91.62 213 GLY A CA 1
ATOM 1537 C C . GLY A 1 213 ? 8.016 -8.792 -14.851 1.00 91.62 213 GLY A C 1
ATOM 1538 O O . GLY A 1 213 ? 9.127 -8.757 -15.367 1.00 91.62 213 GLY A O 1
ATOM 1539 N N . ALA A 1 214 ? 7.721 -8.154 -13.716 1.00 93.31 214 ALA A N 1
ATOM 1540 C CA . ALA A 1 214 ? 8.719 -7.424 -12.948 1.00 93.31 214 ALA A CA 1
ATOM 1541 C C . ALA A 1 214 ? 9.571 -8.406 -12.133 1.00 93.31 214 ALA A C 1
ATOM 1543 O O . ALA A 1 214 ? 9.046 -9.361 -11.552 1.00 93.31 214 ALA A O 1
ATOM 1544 N N . ASP A 1 215 ? 10.880 -8.181 -12.091 1.00 93.88 215 ASP A N 1
ATOM 1545 C CA . ASP A 1 215 ? 11.857 -8.995 -11.368 1.00 93.88 215 ASP A CA 1
ATOM 1546 C C . ASP A 1 215 ? 12.598 -8.213 -10.273 1.00 93.88 215 ASP A C 1
ATOM 1548 O O . ASP A 1 215 ? 13.203 -8.839 -9.398 1.00 93.88 215 ASP A O 1
ATOM 1552 N N . ASP A 1 216 ? 12.477 -6.885 -10.264 1.00 93.44 216 ASP A N 1
ATOM 1553 C CA . ASP A 1 216 ? 13.118 -5.945 -9.338 1.00 93.44 216 ASP A CA 1
ATOM 1554 C C . ASP A 1 216 ? 12.229 -5.502 -8.161 1.00 93.44 216 ASP A C 1
ATOM 1556 O O . ASP A 1 216 ? 12.658 -4.693 -7.341 1.00 93.44 216 ASP A O 1
ATOM 1560 N N . VAL A 1 217 ? 11.004 -6.030 -8.051 1.00 95.44 217 VAL A N 1
ATOM 1561 C CA . VAL A 1 217 ? 10.077 -5.665 -6.969 1.00 95.44 217 VAL A CA 1
ATOM 1562 C C . VAL A 1 217 ? 10.476 -6.343 -5.656 1.00 95.44 217 VAL A C 1
ATOM 1564 O O . VAL A 1 217 ? 10.503 -7.571 -5.551 1.00 95.44 217 VAL A O 1
ATOM 1567 N N . GLU A 1 218 ? 10.741 -5.532 -4.636 1.00 94.88 218 GLU A N 1
ATOM 1568 C CA . GLU A 1 218 ? 11.027 -5.932 -3.259 1.00 94.88 218 GLU A CA 1
ATOM 1569 C C . GLU A 1 218 ? 9.894 -5.458 -2.336 1.00 94.88 218 GLU A C 1
ATOM 1571 O O . GLU A 1 218 ? 9.504 -4.288 -2.345 1.00 94.88 218 GLU A O 1
ATOM 1576 N N . VAL A 1 219 ? 9.362 -6.365 -1.516 1.00 94.88 219 VAL A N 1
ATOM 1577 C CA . VAL A 1 219 ? 8.395 -6.015 -0.470 1.00 94.88 219 VAL A CA 1
ATOM 1578 C C . VAL A 1 219 ? 9.157 -5.460 0.724 1.00 94.88 219 VAL A C 1
ATOM 1580 O O . VAL A 1 219 ? 9.979 -6.156 1.315 1.00 94.88 219 VAL A O 1
ATOM 1583 N N . CYS A 1 220 ? 8.848 -4.227 1.105 1.00 91.75 220 CYS A N 1
ATOM 1584 C CA . CYS A 1 220 ? 9.460 -3.588 2.257 1.00 91.75 220 CYS A CA 1
ATOM 1585 C C . CYS A 1 220 ? 8.814 -4.036 3.566 1.00 91.75 220 CYS A C 1
ATOM 1587 O O . CYS A 1 220 ? 9.454 -4.639 4.424 1.00 91.75 220 CYS A O 1
ATOM 1589 N N . GLU A 1 221 ? 7.531 -3.722 3.722 1.00 91.50 221 GLU A N 1
ATOM 1590 C CA . GLU A 1 221 ? 6.780 -4.023 4.927 1.00 91.50 221 GLU A CA 1
ATOM 1591 C C . GLU A 1 221 ? 5.288 -4.124 4.613 1.00 91.50 221 GLU A C 1
ATOM 1593 O O . GLU A 1 221 ? 4.794 -3.488 3.680 1.00 91.50 221 GLU A O 1
ATOM 1598 N N . VAL A 1 222 ? 4.581 -4.934 5.405 1.00 95.44 222 VAL A N 1
ATOM 1599 C CA . VAL A 1 222 ? 3.119 -5.027 5.405 1.00 95.44 222 VAL A CA 1
ATOM 1600 C C . VAL A 1 222 ? 2.605 -4.590 6.770 1.00 95.44 222 VAL A C 1
ATOM 1602 O O . VAL A 1 222 ? 2.926 -5.209 7.796 1.00 95.44 222 VAL A O 1
ATOM 1605 N N . LEU A 1 223 ? 1.814 -3.523 6.767 1.00 95.88 223 LEU A N 1
ATOM 1606 C CA . LEU A 1 223 ? 1.231 -2.884 7.938 1.00 95.88 223 LEU A CA 1
ATOM 1607 C C . LEU A 1 223 ? -0.289 -3.042 7.913 1.00 95.88 223 LEU A C 1
ATOM 1609 O O . LEU A 1 223 ? -0.910 -3.046 6.850 1.00 95.88 223 LEU A O 1
ATOM 1613 N N . GLU A 1 224 ? -0.883 -3.178 9.095 1.00 97.19 224 GLU A N 1
ATOM 1614 C CA . GLU A 1 224 ? -2.326 -3.319 9.258 1.00 97.19 224 GLU A CA 1
ATOM 1615 C C . GLU A 1 224 ? -2.891 -2.158 10.068 1.00 97.19 224 GLU A C 1
ATOM 1617 O O . GLU A 1 224 ? -2.287 -1.708 11.046 1.00 97.19 224 GLU A O 1
ATOM 1622 N N . TYR A 1 225 ? -4.081 -1.722 9.680 1.00 97.75 225 TYR A N 1
ATOM 1623 C CA . TYR A 1 225 ? -4.830 -0.658 10.326 1.00 97.75 225 TYR A CA 1
ATOM 1624 C C . TYR A 1 225 ? -6.299 -1.050 10.415 1.00 97.75 225 TYR A C 1
ATOM 1626 O O . TYR A 1 225 ? -6.772 -1.857 9.621 1.00 97.75 225 TYR A O 1
ATOM 1634 N N . GLU A 1 226 ? -7.034 -0.477 11.356 1.00 97.44 226 GLU A N 1
ATOM 1635 C CA . GLU A 1 226 ? -8.472 -0.681 11.497 1.00 97.44 226 GLU A CA 1
ATOM 1636 C C . GLU A 1 226 ? -9.233 0.643 11.520 1.00 97.44 226 GLU A C 1
ATOM 1638 O O . GLU A 1 226 ? -8.695 1.684 11.904 1.00 97.44 226 GLU A O 1
ATOM 1643 N N . SER A 1 227 ? -10.490 0.615 11.080 1.00 94.56 227 SER A N 1
ATOM 1644 C CA . SER A 1 227 ? -11.402 1.741 11.269 1.00 94.56 227 SER A CA 1
ATOM 1645 C C . SER A 1 227 ? -11.540 2.059 12.768 1.00 94.56 227 SER A C 1
ATOM 1647 O O . SER A 1 227 ? -11.595 1.115 13.562 1.00 94.56 227 SER A O 1
ATOM 1649 N N . PRO A 1 228 ? -11.593 3.347 13.154 1.00 87.00 228 PRO A N 1
ATOM 1650 C CA . PRO A 1 228 ? -11.707 3.775 14.549 1.00 87.00 228 PRO A CA 1
ATOM 1651 C C . PRO A 1 228 ? -12.993 3.308 15.247 1.00 87.00 228 PRO A C 1
ATOM 1653 O O . PRO A 1 228 ? -13.998 3.034 14.551 1.00 87.00 228 PRO A O 1
#

Sequence (228 aa):
MIGAPIARGAMMKSTLFPVLAAAIAASALAGCGDRASEPSQASLPSAATPSADRVQSNDPTVRRHERAAPPELQALVNGRFQPRGERATRATGAIEIDDHAISAELGSALSTERIAIVRGDDQYRAGERYSSLLMVGAEQPVELRRVYPAPVDATAADADRQDTPSGPAGTPAAVPLCTAGEAAYIALVMVNEGDRQVVRLAGLKSDSMPAAGADDVEVCEVLEYESP

Foldseek 3Di:
DDDDDDDDDDDDDDDDDDDDDDDDDDDDDDDPDDDDDDDDDDDDPDDDDDDDPPPPPPDVPDPPVNDDDDDDDDDQDFAKWAFDDDVRCVQFGIWGDDQQWIHGPQWGIWGKHFDDWDFQLFAQEAPHGNCVVQVHDRRFIKTKIFTDPDPDPPVPPPCPDDDDPPDPPDDTHHRCLAPDDAQGMKIWGWDDDDPKIKIKIWGWDAPDGRGNHDDRIDTGDITMTIDD